Protein AF-A0A7Y3BYV9-F1 (afdb_monomer)

Sequence (325 aa):
MTQVELAAALRSIPGVEDAEVGNEGAEHEGVRVRLTSDADPNAVAEAVRAMLADRGLRSRMAPPRVRVEPTSAPPPPFPRDRHAEDAPSSVSDLFGDSLSEDSLAEDSLAEEKDERGSEIGDVVRAGDSRVSDATGLHEDAPIGPDIAGPGSIGRADVDMPEPLEAPADPNQRFSPDRPEPIQRSREPEPASDLATSLAADRGSDTVDVQTAQTMGGIASLRLEEDRHGVTITAVAKDGTTAVRKARPHEDAIRNGVIATVSALFDPRAPAPFVVAIRESVIEGGEIVTIVLDDHTGERLVGAAVVGAEPAFAIARATFAAMSDR

Foldseek 3Di:
DDQVVLQVVLCVQPQFPGKHQDDDPPPAHGIDTDGDPPDDPVSSVVVNCVVCVVVVRNDPDDPDPDPPDPPDDDPPDDPDPPPDPDDDDDDDDPDDDDDDDDDDDDDDDDDDDDDDDDDDDPDDDDDDDDDDDDDDDDDDDDDDDDPDDPPDDDPDPPPDPDDDDDPPDPPPDDPDDDDDDDPDPDDDDDDDDDDDDDDDDDDDPDPPPDDDDPDKFWPDWDWDQDPVAIWIWTAMPVRQIFIDGFHNDPVRLLQRLQQRLLCSVPVPFGRWAWPDWDWDAHPNWIKIKTWTQGPVRDIFIFMATDDDDPSRRSNGRSRRRNVVD

Secondary structure (DSSP, 8-state):
--HHHHHHHHTTSTTEEEEEE--TTSS--SEEEEEPTT--HHHHHHHHHHHHHHTT----PPP---------PPPPPPP------------------------------------------------------------------------------------PPPPP-TTS--------------PPP----------------------S---S-EEEEEEEEETTEEEEEEEETTS-EEEEEE-SSHHHHHHHHHHHHHTTT-TTSPPPEEEEEEEEEETTEEEEEEEEE-TTSPEEEEEEEESS-HHHHHHHHHHHHHHT-

Radius of gyration: 32.31 Å; Cα contacts (8 Å, |Δi|>4): 312; chains: 1; bounding box: 79×88×84 Å

Structure (mmCIF, N/CA/C/O backbone):
data_AF-A0A7Y3BYV9-F1
#
_entry.id   AF-A0A7Y3BYV9-F1
#
loop_
_atom_site.group_PDB
_atom_site.id
_atom_site.type_symbol
_atom_site.label_atom_id
_atom_site.label_alt_id
_atom_site.label_comp_id
_atom_site.label_asym_id
_atom_site.label_entity_id
_atom_site.label_seq_id
_atom_site.pdbx_PDB_ins_code
_atom_site.Cartn_x
_atom_site.Cartn_y
_atom_site.Cartn_z
_atom_site.occupancy
_atom_site.B_iso_or_equiv
_atom_site.auth_seq_id
_atom_site.auth_comp_id
_atom_site.auth_asym_id
_atom_site.auth_atom_id
_atom_site.pdbx_PDB_model_num
ATOM 1 N N . MET A 1 1 ? -31.093 -6.189 16.950 1.00 76.94 1 MET A N 1
ATOM 2 C CA . MET A 1 1 ? -29.974 -7.144 16.910 1.00 76.94 1 MET A CA 1
ATOM 3 C C . MET A 1 1 ? -28.720 -6.339 17.127 1.00 76.94 1 MET A C 1
ATOM 5 O O . MET A 1 1 ? -28.537 -5.347 16.432 1.00 76.94 1 MET A O 1
ATOM 9 N N . THR A 1 2 ? -27.948 -6.669 18.152 1.00 90.88 2 THR A N 1
ATOM 10 C CA . THR A 1 2 ? -26.709 -5.940 18.442 1.00 90.88 2 THR A CA 1
ATOM 11 C C . THR A 1 2 ? -25.612 -6.376 17.466 1.00 90.88 2 THR A C 1
ATOM 13 O O . THR A 1 2 ? -25.674 -7.470 16.903 1.00 90.88 2 THR A O 1
ATOM 16 N N . GLN A 1 3 ? -24.594 -5.544 17.241 1.00 88.31 3 GLN A N 1
ATOM 17 C CA . GLN A 1 3 ? -23.448 -5.927 16.400 1.00 88.31 3 GLN A CA 1
ATOM 18 C C . GLN A 1 3 ? -22.735 -7.172 16.927 1.00 88.31 3 GLN A C 1
ATOM 20 O O . GLN A 1 3 ? -22.323 -8.024 16.147 1.00 88.31 3 GLN A O 1
ATOM 25 N N . VAL A 1 4 ? -22.659 -7.308 18.253 1.00 93.06 4 VAL A N 1
ATOM 26 C CA . VAL A 1 4 ? -22.083 -8.478 18.924 1.00 93.06 4 VAL A CA 1
ATOM 27 C C . VAL A 1 4 ? -22.858 -9.750 18.563 1.00 93.06 4 VAL A C 1
ATOM 29 O O . VAL A 1 4 ? -22.250 -10.773 18.261 1.00 93.06 4 VAL A O 1
ATOM 32 N N . GLU A 1 5 ? -24.194 -9.686 18.518 1.00 94.56 5 GLU A N 1
ATOM 33 C CA . GLU A 1 5 ? -25.035 -10.807 18.073 1.00 94.56 5 GLU A CA 1
ATOM 34 C C . GLU A 1 5 ? -24.833 -11.137 16.589 1.00 94.56 5 GLU A C 1
ATOM 36 O O . GLU A 1 5 ? -24.890 -12.307 16.213 1.00 94.56 5 GLU A O 1
ATOM 41 N N . LEU A 1 6 ? -24.595 -10.131 15.740 1.00 93.88 6 LEU A N 1
ATOM 42 C CA . LEU A 1 6 ? -24.337 -10.339 14.314 1.00 93.88 6 LEU A CA 1
ATOM 43 C C . LEU A 1 6 ? -22.968 -10.960 14.056 1.00 93.88 6 LEU A C 1
ATOM 45 O O . LEU A 1 6 ? -22.890 -11.939 13.320 1.00 93.88 6 LEU A O 1
ATOM 49 N N . ALA A 1 7 ? -21.918 -10.461 14.704 1.00 94.75 7 ALA A N 1
ATOM 50 C CA . ALA A 1 7 ? -20.586 -11.054 14.642 1.00 94.75 7 ALA A CA 1
ATOM 51 C C . ALA A 1 7 ? -20.602 -12.511 15.135 1.00 94.75 7 ALA A C 1
ATOM 53 O O . ALA A 1 7 ? -20.071 -13.401 14.474 1.00 94.75 7 ALA A O 1
ATOM 54 N N . ALA A 1 8 ? -21.286 -12.782 16.254 1.00 96.62 8 ALA A N 1
ATOM 55 C CA . ALA A 1 8 ? -21.443 -14.139 16.772 1.00 96.62 8 ALA A CA 1
ATOM 56 C C . ALA A 1 8 ? -22.206 -15.055 15.801 1.00 96.62 8 ALA A C 1
ATOM 58 O O . ALA A 1 8 ? -21.823 -16.210 15.624 1.00 96.62 8 ALA A O 1
ATOM 59 N N . ALA A 1 9 ? -23.254 -14.546 15.144 1.00 96.38 9 ALA A N 1
ATOM 60 C CA . ALA A 1 9 ? -23.969 -15.299 14.122 1.00 96.38 9 ALA A CA 1
ATOM 61 C C . ALA A 1 9 ? -23.059 -15.615 12.926 1.00 96.38 9 ALA A C 1
ATOM 63 O O . ALA A 1 9 ? -22.992 -16.767 12.513 1.00 96.38 9 ALA A O 1
ATOM 64 N N . LEU A 1 10 ? -22.304 -14.643 12.412 1.00 96.25 10 LEU A N 1
ATOM 65 C CA . LEU A 1 10 ? -21.411 -14.832 11.264 1.00 96.25 10 LEU A CA 1
ATOM 66 C C . LEU A 1 10 ? -20.303 -15.856 11.532 1.00 96.25 10 LEU A C 1
ATOM 68 O O . LEU A 1 10 ? -20.033 -16.684 10.669 1.00 96.25 10 LEU A O 1
ATOM 72 N N . ARG A 1 11 ? -19.735 -15.877 12.745 1.00 97.56 11 ARG A N 1
ATOM 73 C CA . ARG A 1 11 ? -18.753 -16.898 13.163 1.00 97.56 11 ARG A CA 1
ATOM 74 C C . ARG A 1 11 ? -19.312 -18.322 13.213 1.00 97.56 11 ARG A C 1
ATOM 76 O O . ARG A 1 11 ? -18.545 -19.272 13.286 1.00 97.56 11 ARG A O 1
ATOM 83 N N . SER A 1 12 ? -20.634 -18.496 13.196 1.00 97.56 12 SER A N 1
ATOM 84 C CA . SER A 1 12 ? -21.248 -19.830 13.129 1.00 97.56 12 SER A CA 1
ATOM 85 C C . SER A 1 12 ? -21.316 -20.406 11.708 1.00 97.56 12 SER A C 1
ATOM 87 O O . SER A 1 12 ? -21.678 -21.571 11.545 1.00 97.56 12 SER A O 1
ATOM 89 N N . ILE A 1 13 ? -20.970 -19.619 10.680 1.00 97.31 13 ILE A N 1
ATOM 90 C CA . ILE A 1 13 ? -20.913 -20.086 9.291 1.00 97.31 13 ILE A CA 1
ATOM 91 C C . ILE A 1 13 ? -19.650 -20.945 9.107 1.00 97.31 13 ILE A C 1
ATOM 93 O O . ILE A 1 13 ? -18.553 -20.472 9.406 1.00 97.31 13 ILE A O 1
ATOM 97 N N . PRO A 1 14 ? -19.762 -22.182 8.586 1.00 97.56 14 PRO A N 1
ATOM 98 C CA . PRO A 1 14 ? -18.599 -23.016 8.292 1.00 97.56 14 PRO A CA 1
ATOM 99 C C . PRO A 1 14 ? -17.596 -22.300 7.378 1.00 97.56 14 PRO A C 1
ATOM 101 O O . PRO A 1 14 ? -17.982 -21.763 6.342 1.00 97.56 14 PRO A O 1
ATOM 104 N N . GLY A 1 15 ? -16.318 -22.300 7.763 1.00 96.19 15 GLY A N 1
ATOM 105 C CA . GLY A 1 15 ? -15.241 -21.621 7.033 1.00 96.19 15 GLY A CA 1
ATOM 106 C C . GLY A 1 15 ? -14.995 -20.164 7.444 1.00 96.19 15 GLY A C 1
ATOM 107 O O . GLY A 1 15 ? -14.062 -19.546 6.938 1.00 96.19 15 GLY A O 1
ATOM 108 N N . VAL A 1 16 ? -15.787 -19.608 8.36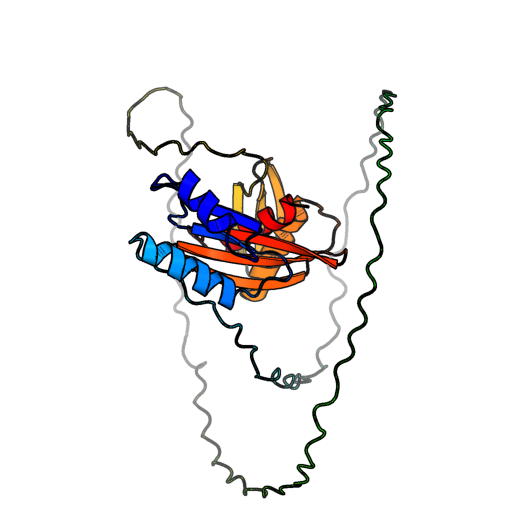8 1.00 97.06 16 VAL A N 1
ATOM 109 C CA . VAL A 1 16 ? -15.528 -18.292 8.971 1.00 97.06 16 VAL A CA 1
ATOM 110 C C . VAL A 1 16 ? -14.702 -18.458 10.240 1.00 97.06 16 VAL A C 1
ATOM 112 O O . VAL A 1 16 ? -15.156 -19.048 11.216 1.00 97.06 16 VAL A O 1
ATOM 115 N N . GLU A 1 17 ? -13.491 -17.912 10.232 1.00 96.12 17 GLU A N 1
ATOM 116 C CA . GLU A 1 17 ? -12.598 -17.898 11.389 1.00 96.12 17 GLU A CA 1
ATOM 117 C C . GLU A 1 17 ? -12.940 -16.746 12.344 1.00 96.12 17 GLU A C 1
ATOM 119 O O . GLU A 1 17 ? -13.017 -16.931 13.558 1.00 96.12 17 GLU A O 1
ATOM 124 N N . ASP A 1 18 ? -13.186 -15.556 11.791 1.00 95.25 18 ASP A N 1
ATOM 125 C CA . ASP A 1 18 ? -13.570 -14.376 12.560 1.00 95.25 18 ASP A CA 1
ATOM 126 C C . ASP A 1 18 ? -14.513 -13.470 11.763 1.00 95.25 18 ASP A C 1
ATOM 128 O O . ASP A 1 18 ? -14.540 -13.492 10.531 1.00 95.25 18 ASP A O 1
ATOM 132 N N . ALA A 1 19 ? -15.303 -12.668 12.471 1.00 94.56 19 ALA A N 1
ATOM 133 C CA . ALA A 1 19 ? -16.213 -11.707 11.876 1.00 94.56 19 ALA A CA 1
ATOM 134 C C . ALA A 1 19 ? -16.262 -10.421 12.703 1.00 94.56 19 ALA A C 1
ATOM 136 O O . ALA A 1 19 ? -16.510 -10.448 13.911 1.00 94.56 19 ALA A O 1
ATOM 137 N N . GLU A 1 20 ? -16.100 -9.295 12.017 1.00 91.12 20 GLU A N 1
ATOM 138 C CA . GLU A 1 20 ? -16.185 -7.953 12.582 1.00 91.12 20 GLU A CA 1
ATOM 139 C C . GLU A 1 20 ? -17.287 -7.169 11.871 1.00 91.12 20 GLU A C 1
ATOM 141 O O . GLU A 1 20 ? -17.410 -7.191 10.644 1.00 91.12 20 GLU A O 1
ATOM 146 N N . VAL A 1 21 ? -18.110 -6.471 12.650 1.00 91.19 21 VAL A N 1
ATOM 147 C CA . VAL A 1 21 ? -19.166 -5.600 12.130 1.00 91.19 21 VAL A CA 1
ATOM 148 C C . VAL A 1 21 ? -18.742 -4.168 12.411 1.00 91.19 21 VAL A C 1
ATOM 150 O O . VAL A 1 21 ? -18.623 -3.781 13.573 1.00 91.19 21 VAL A O 1
ATOM 153 N N . GLY A 1 22 ? -18.486 -3.407 11.349 1.00 83.75 22 GLY A N 1
ATOM 154 C CA . GLY A 1 22 ? -18.116 -2.001 11.432 1.00 83.75 22 GLY A CA 1
ATOM 155 C C . GLY A 1 22 ? -19.209 -1.179 12.111 1.00 83.75 22 GLY A C 1
ATOM 156 O O . GLY A 1 22 ? -20.405 -1.412 11.913 1.00 83.75 22 GLY A O 1
ATOM 157 N N . ASN A 1 23 ? -18.786 -0.222 12.936 1.00 77.12 23 ASN A N 1
ATOM 158 C CA . ASN A 1 23 ? -19.684 0.773 13.502 1.00 77.12 23 ASN A CA 1
ATOM 159 C C . ASN A 1 23 ? -20.034 1.833 12.461 1.00 77.12 23 ASN A C 1
ATOM 161 O O . ASN A 1 23 ? -19.188 2.240 11.667 1.00 77.12 23 ASN A O 1
ATOM 165 N N . GLU A 1 24 ? -21.277 2.302 12.515 1.00 53.22 24 GLU A N 1
ATOM 166 C CA . GLU A 1 24 ? -21.734 3.466 11.761 1.00 53.22 24 GLU A CA 1
ATOM 167 C C . GLU A 1 24 ? -20.839 4.663 12.147 1.00 53.22 24 GLU A C 1
ATOM 169 O O . GLU A 1 24 ? -20.775 5.041 13.319 1.00 53.22 24 GLU A O 1
ATOM 174 N N . GLY A 1 25 ? -20.066 5.186 11.188 1.00 52.31 25 GLY A N 1
ATOM 175 C CA . GLY A 1 25 ? -19.077 6.253 11.407 1.00 52.31 25 GLY A CA 1
ATOM 176 C C . GLY A 1 25 ? -17.603 5.819 11.471 1.00 52.31 25 GLY A C 1
ATOM 177 O O . GLY A 1 25 ? -16.735 6.685 11.552 1.00 52.31 25 GLY A O 1
ATOM 178 N N . ALA A 1 26 ? -17.289 4.521 11.404 1.00 57.47 26 ALA A N 1
ATOM 179 C CA . ALA A 1 26 ? -15.932 4.063 11.086 1.00 57.47 26 ALA A CA 1
ATOM 180 C C . ALA A 1 26 ? -15.665 4.201 9.571 1.00 57.47 26 ALA A C 1
ATOM 182 O O . ALA A 1 26 ? -16.607 4.156 8.786 1.00 57.47 26 ALA A O 1
ATOM 183 N N . GLU A 1 27 ? -14.396 4.296 9.141 1.00 49.25 27 GLU A N 1
ATOM 184 C CA . GLU A 1 27 ? -14.000 4.366 7.709 1.00 49.25 27 GLU A CA 1
ATOM 185 C C . GLU A 1 27 ? -14.482 3.170 6.857 1.00 49.25 27 GLU A C 1
ATOM 187 O O . GLU A 1 27 ? -14.300 3.162 5.640 1.00 49.25 27 GLU A O 1
ATOM 192 N N . HIS A 1 28 ? -15.065 2.148 7.490 1.00 49.50 28 HIS A N 1
ATOM 193 C CA . HIS A 1 28 ? -15.557 0.937 6.854 1.00 49.50 28 HIS A CA 1
ATOM 194 C C . HIS A 1 28 ? -16.921 0.538 7.433 1.00 49.50 28 HIS A C 1
ATOM 196 O O . HIS A 1 28 ? -17.010 -0.200 8.421 1.00 49.50 28 HIS A O 1
ATOM 202 N N . GLU A 1 29 ? -17.986 1.041 6.821 1.00 71.31 29 GLU A N 1
ATOM 203 C CA . GLU A 1 29 ? -19.370 0.664 7.082 1.00 71.31 29 GLU A CA 1
ATOM 204 C C . GLU A 1 29 ? -19.674 -0.692 6.419 1.00 71.31 29 GLU A C 1
ATOM 206 O O . GLU A 1 29 ? -20.144 -0.790 5.285 1.00 71.31 29 GLU A O 1
ATOM 211 N N . GLY A 1 30 ? -19.430 -1.788 7.141 1.00 83.75 30 GLY A N 1
ATOM 212 C CA . GLY A 1 30 ? -19.698 -3.112 6.591 1.00 83.75 30 GLY A CA 1
ATOM 213 C C . GLY A 1 30 ? -19.396 -4.281 7.515 1.00 83.75 30 GLY A C 1
ATOM 214 O O . GLY A 1 30 ? -19.005 -4.129 8.670 1.00 83.75 30 GLY A O 1
ATOM 215 N N . VAL A 1 31 ? -19.595 -5.485 6.982 1.00 86.56 31 VAL A N 1
ATOM 216 C CA . VAL A 1 31 ? -19.257 -6.749 7.644 1.00 86.56 31 VAL A CA 1
ATOM 217 C C . VAL A 1 31 ? -17.962 -7.279 7.038 1.00 86.56 31 VAL A C 1
ATOM 219 O O . VAL A 1 31 ? -17.903 -7.528 5.833 1.00 86.56 31 VAL A O 1
ATOM 222 N N . ARG A 1 32 ? -16.937 -7.482 7.868 1.00 88.94 32 ARG A N 1
ATOM 223 C CA . ARG A 1 32 ? -15.677 -8.135 7.494 1.00 88.94 32 ARG A CA 1
ATOM 224 C C . ARG A 1 32 ? -15.669 -9.553 8.027 1.00 88.94 32 ARG A C 1
ATOM 226 O O . ARG A 1 32 ? -16.055 -9.793 9.166 1.00 88.94 32 ARG A O 1
ATOM 233 N N . VAL A 1 33 ? -15.233 -10.485 7.192 1.00 92.69 33 VAL A N 1
ATOM 234 C CA . VAL A 1 33 ? -15.213 -11.910 7.513 1.00 92.69 33 VAL A CA 1
ATOM 235 C C . VAL A 1 33 ? -13.828 -12.442 7.168 1.00 92.69 33 VAL A C 1
ATOM 237 O O . VAL A 1 33 ? -13.402 -12.325 6.018 1.00 92.69 33 VAL A O 1
ATOM 240 N N . ARG A 1 34 ? -13.119 -12.997 8.153 1.00 92.38 34 ARG A N 1
ATOM 241 C CA . ARG A 1 34 ? -11.865 -13.725 7.941 1.00 92.38 34 ARG A CA 1
ATOM 242 C C . ARG A 1 34 ? -12.199 -15.190 7.702 1.00 92.38 34 ARG A C 1
ATOM 244 O O . ARG A 1 34 ? -12.956 -15.785 8.467 1.00 92.38 34 ARG A O 1
ATOM 251 N N . LEU A 1 35 ? -11.672 -15.744 6.616 1.00 93.25 35 LEU A N 1
ATOM 252 C CA . LEU A 1 35 ? -11.930 -17.120 6.202 1.00 93.25 35 LEU A CA 1
ATOM 253 C C . LEU A 1 35 ? -10.802 -18.036 6.670 1.00 93.25 35 LEU A C 1
ATOM 255 O O . LEU A 1 35 ? -9.645 -17.616 6.689 1.00 93.25 35 LEU A O 1
ATOM 259 N N . THR A 1 36 ? -11.127 -19.288 6.987 1.00 94.25 36 THR A N 1
ATOM 260 C CA . THR A 1 36 ? -10.105 -20.328 7.157 1.00 94.25 36 THR A CA 1
ATOM 261 C C . THR A 1 36 ? -9.434 -20.629 5.811 1.00 94.25 36 THR A C 1
ATOM 263 O O . THR A 1 36 ? -9.999 -20.380 4.745 1.00 94.25 36 THR A O 1
ATOM 266 N N . SER A 1 37 ? -8.202 -21.145 5.834 1.00 89.00 37 SER A N 1
ATOM 267 C CA . SER A 1 37 ? -7.393 -21.369 4.623 1.00 89.00 37 SER A CA 1
ATOM 268 C C . SER A 1 37 ? -7.975 -22.406 3.653 1.00 89.00 37 SER A C 1
ATOM 270 O O . SER A 1 37 ? -7.615 -22.413 2.477 1.00 89.00 37 SER A O 1
ATOM 272 N N . ASP A 1 38 ? -8.867 -23.267 4.137 1.00 92.75 38 ASP A N 1
ATOM 273 C CA . ASP A 1 38 ? -9.568 -24.325 3.409 1.00 92.75 38 ASP A CA 1
ATOM 274 C C . ASP A 1 38 ? -11.004 -23.949 2.997 1.00 92.75 38 ASP A C 1
ATOM 276 O O . ASP A 1 38 ? -11.668 -24.722 2.305 1.00 92.75 38 ASP A O 1
ATOM 280 N N . ALA A 1 39 ? -11.500 -22.776 3.402 1.00 93.00 39 ALA A N 1
ATOM 281 C CA . ALA A 1 39 ? -12.867 -22.361 3.116 1.00 93.00 39 ALA A CA 1
ATOM 282 C C . ALA A 1 39 ? -13.071 -22.002 1.635 1.00 93.00 39 ALA A C 1
ATOM 284 O O . ALA A 1 39 ? -12.282 -21.261 1.045 1.00 93.00 39 ALA A O 1
ATOM 285 N N . ASP A 1 40 ? -14.190 -22.446 1.047 1.00 92.44 40 ASP A N 1
ATOM 286 C CA . ASP A 1 40 ? -14.635 -21.950 -0.260 1.00 92.44 40 ASP A CA 1
ATOM 287 C C . ASP A 1 40 ? -15.238 -20.540 -0.104 1.00 92.44 40 ASP A C 1
ATOM 289 O O . ASP A 1 40 ? -16.318 -20.389 0.484 1.00 92.44 40 ASP A O 1
ATOM 293 N N . PRO A 1 41 ? -14.595 -19.493 -0.654 1.00 87.12 41 PRO A N 1
ATOM 294 C CA . PRO A 1 41 ? -15.073 -18.124 -0.512 1.00 87.12 41 PRO A CA 1
ATOM 295 C C . PRO A 1 41 ? -16.464 -17.908 -1.120 1.00 87.12 41 PRO A C 1
ATOM 297 O O . PRO A 1 41 ? -17.199 -17.039 -0.649 1.00 87.12 41 PRO A O 1
ATOM 300 N N . ASN A 1 42 ? -16.855 -18.680 -2.142 1.00 85.19 42 ASN A N 1
ATOM 301 C CA . ASN A 1 42 ? -18.163 -18.523 -2.779 1.00 85.19 42 ASN A CA 1
ATOM 302 C C . ASN A 1 42 ? -19.283 -19.070 -1.892 1.00 85.19 42 ASN A C 1
ATOM 304 O O . ASN A 1 42 ? -20.277 -18.376 -1.669 1.00 85.19 42 ASN A O 1
ATOM 308 N N . ALA A 1 43 ? -19.095 -20.271 -1.340 1.00 90.69 43 ALA A N 1
ATOM 309 C CA . ALA A 1 43 ? -20.040 -20.880 -0.410 1.00 90.69 43 ALA A CA 1
ATOM 310 C C . ALA A 1 43 ? -20.223 -20.025 0.855 1.00 90.69 43 ALA A C 1
ATOM 312 O O . ALA A 1 43 ? -21.354 -19.778 1.282 1.00 90.69 43 ALA A O 1
ATOM 313 N N . VAL A 1 44 ? -19.126 -19.500 1.421 1.00 93.94 44 VAL A N 1
ATOM 314 C CA . VAL A 1 44 ? -19.204 -18.606 2.587 1.00 93.94 44 VAL A CA 1
ATOM 315 C C . VAL A 1 44 ? -19.943 -17.314 2.240 1.00 93.94 44 VAL A C 1
ATOM 317 O O . VAL A 1 44 ? -20.809 -16.878 2.999 1.00 93.94 44 VAL A O 1
ATOM 320 N N . ALA A 1 45 ? -19.668 -16.712 1.079 1.00 88.75 45 ALA A N 1
ATOM 321 C CA . ALA A 1 45 ? -20.356 -15.497 0.652 1.00 88.75 45 ALA A CA 1
ATOM 322 C C . ALA A 1 45 ? -21.872 -15.698 0.483 1.00 88.75 45 ALA A C 1
ATOM 324 O O . ALA A 1 45 ? -22.659 -14.820 0.848 1.00 88.75 45 ALA A O 1
ATOM 325 N N . GLU A 1 46 ? -22.295 -16.847 -0.044 1.00 89.62 46 GLU A N 1
ATOM 326 C CA . GLU A 1 46 ? -23.711 -17.193 -0.174 1.00 89.62 46 GLU A CA 1
ATOM 327 C C . GLU A 1 46 ? -24.379 -17.376 1.196 1.00 89.62 46 GLU A C 1
ATOM 329 O O . GLU A 1 46 ? -25.440 -16.797 1.443 1.00 89.62 46 GLU A O 1
ATOM 334 N N . ALA A 1 47 ? -23.723 -18.083 2.122 1.00 94.69 47 ALA A N 1
ATOM 335 C CA . ALA A 1 47 ? -24.215 -18.282 3.484 1.00 94.69 47 ALA A CA 1
ATOM 336 C C . ALA A 1 47 ? -24.336 -16.962 4.266 1.00 94.69 47 ALA A C 1
ATOM 338 O O . ALA A 1 47 ? -25.360 -16.706 4.905 1.00 94.69 47 ALA A O 1
ATOM 339 N N . VAL A 1 48 ? -23.332 -16.082 4.166 1.00 94.25 48 VAL A N 1
ATOM 340 C CA . VAL A 1 48 ? -23.364 -14.738 4.767 1.00 94.25 48 VAL A CA 1
ATOM 341 C C . VAL A 1 48 ? -24.527 -13.929 4.193 1.00 94.25 48 VAL A C 1
ATOM 343 O O . VAL A 1 48 ? -25.268 -13.283 4.937 1.00 94.25 48 VAL A O 1
ATOM 346 N N . ARG A 1 49 ? -24.739 -13.980 2.873 1.00 88.81 49 ARG A N 1
ATOM 347 C CA . ARG A 1 49 ? -25.841 -13.267 2.216 1.00 88.81 49 ARG A CA 1
ATOM 348 C C . ARG A 1 49 ? -27.206 -13.780 2.669 1.00 88.81 49 ARG A C 1
ATOM 350 O O . ARG A 1 49 ? -28.073 -12.957 2.960 1.00 88.81 49 ARG A O 1
ATOM 357 N N . ALA A 1 50 ? -27.389 -15.097 2.744 1.00 92.19 50 ALA A N 1
ATOM 358 C CA . ALA A 1 50 ? -28.621 -15.711 3.230 1.00 92.19 50 ALA A CA 1
ATOM 359 C C . ALA A 1 50 ? -28.909 -15.300 4.683 1.00 92.19 50 ALA A C 1
ATOM 361 O O . ALA A 1 50 ? -30.009 -14.842 4.985 1.00 92.19 50 ALA A O 1
ATOM 362 N N . MET A 1 51 ? -27.897 -15.344 5.556 1.00 94.88 51 MET A N 1
ATOM 363 C CA . MET A 1 51 ? -28.026 -14.919 6.951 1.00 94.88 51 MET A CA 1
ATOM 364 C C . MET A 1 51 ? -28.423 -13.443 7.082 1.00 94.88 51 MET A C 1
ATOM 366 O O . MET A 1 51 ? -29.306 -13.107 7.872 1.00 94.88 51 MET A O 1
ATOM 370 N N . LEU A 1 52 ? -27.779 -12.548 6.329 1.00 91.06 52 LEU A N 1
ATOM 371 C CA . LEU A 1 52 ? -28.101 -11.120 6.368 1.00 91.06 52 LEU A CA 1
ATOM 372 C C . LEU A 1 52 ? -29.518 -10.856 5.834 1.00 91.06 52 LEU A C 1
ATOM 374 O O . LEU A 1 52 ? -30.261 -10.075 6.434 1.00 91.06 52 LEU A O 1
ATOM 378 N N . ALA A 1 53 ? -29.922 -11.556 4.769 1.00 87.88 53 ALA A N 1
ATOM 379 C CA . ALA A 1 53 ? -31.264 -11.464 4.200 1.00 87.88 53 ALA A CA 1
ATOM 380 C C . ALA A 1 53 ? -32.353 -11.912 5.190 1.00 87.88 53 ALA A C 1
ATOM 382 O O . ALA A 1 53 ? -33.336 -11.190 5.365 1.00 87.88 53 ALA A O 1
ATOM 383 N N . ASP A 1 54 ? -32.144 -13.025 5.902 1.00 93.19 54 ASP A N 1
ATOM 384 C CA . ASP A 1 54 ? -33.047 -13.523 6.954 1.00 93.19 54 ASP A CA 1
ATOM 385 C C . ASP A 1 54 ? -33.239 -12.517 8.099 1.00 93.19 54 ASP A C 1
ATOM 387 O O . ASP A 1 54 ? -34.273 -12.497 8.769 1.00 93.19 54 ASP A O 1
ATOM 391 N N . ARG A 1 55 ? -32.254 -11.641 8.318 1.00 90.38 55 ARG A N 1
ATOM 392 C CA . ARG A 1 55 ? -32.298 -10.577 9.332 1.00 90.38 55 ARG A CA 1
ATOM 393 C C . ARG A 1 55 ? -32.812 -9.241 8.790 1.00 90.38 55 ARG A C 1
ATOM 395 O O . ARG A 1 55 ? -32.782 -8.247 9.512 1.00 90.38 55 ARG A O 1
ATOM 402 N N . GLY A 1 56 ? -33.284 -9.197 7.541 1.00 90.38 56 GLY A N 1
ATOM 403 C CA . GLY A 1 56 ? -33.766 -7.977 6.887 1.00 90.38 56 GLY A CA 1
ATOM 404 C C . GLY A 1 56 ? -32.658 -6.978 6.535 1.00 90.38 56 GLY A C 1
ATOM 405 O O . GLY A 1 56 ? -32.955 -5.855 6.125 1.00 90.38 56 GLY A O 1
ATOM 406 N N . LEU A 1 57 ? -31.388 -7.372 6.666 1.00 84.19 57 LEU A N 1
ATOM 407 C CA . LEU A 1 57 ? -30.234 -6.559 6.307 1.00 84.19 57 LEU A CA 1
ATOM 408 C C . LEU A 1 57 ? -29.950 -6.769 4.819 1.00 84.19 57 LEU A C 1
ATOM 410 O O . LEU A 1 57 ? -29.523 -7.838 4.379 1.00 84.19 57 LEU A O 1
ATOM 414 N N . ARG A 1 58 ? -30.207 -5.739 4.007 1.00 72.44 58 ARG A N 1
ATOM 415 C CA . ARG A 1 58 ? -29.894 -5.780 2.574 1.00 72.44 58 ARG A CA 1
ATOM 416 C C . ARG A 1 58 ? -28.385 -5.648 2.380 1.00 72.44 58 ARG A C 1
ATOM 418 O O . ARG A 1 58 ? -27.869 -4.546 2.233 1.00 72.44 58 ARG A O 1
ATOM 425 N N . SER A 1 59 ? -27.695 -6.784 2.374 1.00 56.69 59 SER A N 1
ATOM 426 C CA . SER A 1 59 ? -26.263 -6.857 2.088 1.00 56.69 59 SER A CA 1
ATOM 427 C C . SER A 1 59 ? -25.974 -6.379 0.662 1.00 56.69 59 SER A C 1
ATOM 429 O O . SER A 1 59 ? -26.334 -7.042 -0.313 1.00 56.69 59 SER A O 1
ATOM 431 N N . ARG A 1 60 ? -25.310 -5.225 0.526 1.00 55.72 60 ARG A N 1
ATOM 432 C CA . ARG A 1 60 ? -24.643 -4.821 -0.720 1.00 55.72 60 ARG A CA 1
ATOM 433 C C . ARG A 1 60 ? -23.265 -5.472 -0.761 1.00 55.72 60 ARG A C 1
ATOM 435 O O . ARG A 1 60 ? -22.242 -4.809 -0.655 1.00 55.72 60 ARG A O 1
ATOM 442 N N . MET A 1 61 ? -23.244 -6.795 -0.861 1.00 52.22 61 MET A N 1
ATOM 443 C CA . MET A 1 61 ? -21.990 -7.530 -0.953 1.00 52.22 61 MET A CA 1
ATOM 444 C C . MET A 1 61 ? -21.382 -7.286 -2.337 1.00 52.22 61 MET A C 1
ATOM 446 O O . MET A 1 61 ? -22.012 -7.607 -3.349 1.00 52.22 61 MET A O 1
ATOM 450 N N . ALA A 1 62 ? -20.183 -6.702 -2.394 1.00 45.75 62 ALA A N 1
ATOM 451 C CA . ALA A 1 62 ? -19.436 -6.617 -3.643 1.00 45.75 62 ALA A CA 1
ATOM 452 C C . ALA A 1 62 ? -19.251 -8.049 -4.188 1.00 45.75 62 ALA A C 1
ATOM 454 O O . ALA A 1 62 ? -18.839 -8.929 -3.426 1.00 45.75 62 ALA A O 1
ATOM 455 N N . PRO A 1 63 ? -19.610 -8.332 -5.455 1.00 42.88 63 PRO A N 1
ATOM 456 C CA . PRO A 1 63 ? -19.506 -9.680 -5.997 1.00 42.88 63 PRO A CA 1
ATOM 457 C C . PRO A 1 63 ? -18.057 -10.184 -5.888 1.00 42.88 63 PRO A C 1
ATOM 459 O O . PRO A 1 63 ? -17.135 -9.385 -6.099 1.00 42.88 63 PRO A O 1
ATOM 462 N N . PRO A 1 64 ? -17.839 -11.478 -5.567 1.00 43.19 64 PRO A N 1
ATOM 463 C CA . PRO A 1 64 ? -16.503 -12.058 -5.523 1.00 43.19 64 PRO A CA 1
ATOM 464 C C . PRO A 1 64 ? -15.851 -11.819 -6.882 1.00 43.19 64 PRO A C 1
ATOM 466 O O . PRO A 1 64 ? -16.331 -12.296 -7.913 1.00 43.19 64 PRO A O 1
ATOM 469 N N . ARG A 1 65 ? -14.800 -10.993 -6.909 1.00 48.06 65 ARG A N 1
ATOM 470 C CA . ARG A 1 65 ? -14.081 -10.700 -8.148 1.00 48.06 65 ARG A CA 1
ATOM 471 C C . ARG A 1 65 ? -13.322 -11.963 -8.529 1.00 48.06 65 ARG A C 1
ATOM 473 O O . ARG A 1 65 ? -12.216 -12.194 -8.042 1.00 48.06 65 ARG A O 1
ATOM 480 N N . VAL A 1 66 ? -13.948 -12.782 -9.376 1.00 36.34 66 VAL A N 1
ATOM 481 C CA . VAL A 1 66 ? -13.309 -13.911 -10.051 1.00 36.34 66 VAL A CA 1
ATOM 482 C C . VAL A 1 66 ? -12.043 -13.362 -10.692 1.00 36.34 66 VAL A C 1
ATOM 484 O O . VAL A 1 66 ? -12.094 -12.447 -11.515 1.00 36.34 66 VAL A O 1
ATOM 487 N N . ARG A 1 67 ? -10.895 -13.860 -10.234 1.00 42.81 67 ARG A N 1
ATOM 488 C CA . ARG A 1 67 ? -9.586 -13.555 -10.800 1.00 42.81 67 ARG A CA 1
ATOM 489 C C . ARG A 1 67 ? -9.617 -14.046 -12.245 1.00 42.81 67 ARG A C 1
ATOM 491 O O . ARG A 1 67 ? -9.433 -15.229 -12.490 1.00 42.81 67 ARG A O 1
ATOM 498 N N . VAL A 1 68 ? -9.910 -13.153 -13.185 1.00 36.81 68 VAL A N 1
ATOM 499 C CA . VAL A 1 68 ? -9.688 -13.421 -14.604 1.00 36.81 68 VAL A CA 1
ATOM 500 C C . VAL A 1 68 ? -8.174 -13.492 -14.750 1.00 36.81 68 VAL A C 1
ATOM 502 O O . VAL A 1 68 ? -7.497 -12.467 -14.672 1.00 36.81 68 VAL A O 1
ATOM 505 N N . GLU A 1 69 ? -7.621 -14.702 -14.829 1.00 38.53 69 GLU A N 1
ATOM 506 C CA . GLU A 1 69 ? -6.237 -14.864 -15.258 1.00 38.53 69 GLU A CA 1
ATOM 507 C C . GLU A 1 69 ? -6.118 -14.228 -16.647 1.00 38.53 69 GLU A C 1
ATOM 509 O O . GLU A 1 69 ? -6.900 -14.569 -17.539 1.00 38.53 69 GLU A O 1
ATOM 514 N N . PRO A 1 70 ? -5.204 -13.268 -16.853 1.00 44.50 70 PRO A N 1
ATOM 515 C CA . PRO A 1 70 ? -4.960 -12.749 -18.184 1.00 44.50 70 PRO A CA 1
ATOM 516 C C . PRO A 1 70 ? -4.391 -13.890 -19.042 1.00 44.50 70 PRO A C 1
ATOM 518 O O . PRO A 1 70 ? -3.207 -14.194 -18.988 1.00 44.50 70 PRO A O 1
ATOM 521 N N . THR A 1 71 ? -5.245 -14.522 -19.852 1.00 42.84 71 THR A N 1
ATOM 522 C CA . THR A 1 71 ? -4.890 -15.540 -20.864 1.00 42.84 71 THR A CA 1
ATOM 523 C C . THR A 1 71 ? -4.049 -14.973 -22.019 1.00 42.84 71 THR A C 1
ATOM 525 O O . THR A 1 71 ? -3.688 -15.685 -22.953 1.00 42.84 71 THR A O 1
ATOM 528 N N . SER A 1 72 ? -3.679 -13.697 -21.979 1.00 52.03 72 SER A N 1
ATOM 529 C CA . SER A 1 72 ? -2.794 -13.128 -22.986 1.00 52.03 72 SER A CA 1
ATOM 530 C C . SER A 1 72 ? -1.349 -13.477 -22.650 1.00 52.03 72 SER A C 1
ATOM 532 O O . SER A 1 72 ? -0.755 -12.905 -21.737 1.00 52.03 72 SER A O 1
ATOM 534 N N . ALA A 1 73 ? -0.791 -14.424 -23.408 1.00 66.19 73 ALA A N 1
ATOM 535 C CA . ALA A 1 73 ? 0.641 -14.686 -23.438 1.00 66.19 73 ALA A CA 1
ATOM 536 C C . ALA A 1 73 ? 1.414 -13.357 -23.576 1.00 66.19 73 ALA A C 1
ATOM 538 O O . ALA A 1 73 ? 0.976 -12.481 -24.333 1.00 66.19 73 ALA A O 1
ATOM 539 N N . PRO A 1 74 ? 2.538 -13.182 -22.856 1.00 71.50 74 PRO A N 1
ATOM 540 C CA . PRO A 1 74 ? 3.333 -11.967 -22.951 1.00 71.50 74 PRO A CA 1
ATOM 541 C C . PRO A 1 74 ? 3.716 -11.729 -24.420 1.00 71.50 74 PRO A C 1
ATOM 543 O O . PRO A 1 74 ? 4.118 -12.681 -25.100 1.00 71.50 74 PRO A O 1
ATOM 546 N N . PRO A 1 75 ? 3.573 -10.495 -24.939 1.00 77.06 75 PRO A N 1
ATOM 547 C CA . PRO A 1 75 ? 3.969 -10.195 -26.304 1.00 77.06 75 PRO A CA 1
ATOM 548 C C . PRO A 1 75 ? 5.451 -10.552 -26.498 1.00 77.06 75 PRO A C 1
ATOM 550 O O . PRO A 1 75 ? 6.251 -10.380 -25.570 1.00 77.06 75 PRO A O 1
ATOM 553 N N . PRO A 1 76 ? 5.833 -11.075 -27.677 1.00 80.75 76 PRO A N 1
ATOM 554 C CA . PRO A 1 76 ? 7.219 -11.417 -27.952 1.00 80.75 76 PRO A CA 1
ATOM 555 C C . PRO A 1 76 ? 8.114 -10.183 -27.751 1.00 80.75 76 PRO A C 1
ATOM 557 O O . PRO A 1 76 ? 7.691 -9.063 -28.052 1.00 80.75 76 PRO A O 1
ATOM 560 N N . PRO A 1 77 ? 9.347 -10.360 -27.242 1.00 77.31 77 PRO A N 1
ATOM 561 C CA . PRO A 1 77 ? 10.264 -9.252 -27.027 1.00 77.31 77 PRO A CA 1
ATOM 562 C C . PRO A 1 77 ? 10.507 -8.525 -28.350 1.00 77.31 77 PRO A C 1
ATOM 564 O O . PRO A 1 77 ? 10.873 -9.149 -29.348 1.00 77.31 77 PRO A O 1
ATOM 567 N N . PHE A 1 78 ? 10.308 -7.206 -28.352 1.00 66.62 78 PHE A N 1
ATOM 568 C CA . PHE A 1 78 ? 10.621 -6.377 -29.510 1.00 66.62 78 PHE A CA 1
ATOM 569 C C . PHE A 1 78 ? 12.091 -6.585 -29.914 1.00 66.62 78 PHE A C 1
ATOM 571 O O . PHE A 1 78 ? 12.968 -6.594 -29.037 1.00 66.62 78 PHE A O 1
ATOM 578 N N . PRO A 1 79 ? 12.386 -6.771 -31.215 1.00 67.31 79 PRO A N 1
ATOM 579 C CA . PRO A 1 79 ? 13.755 -6.842 -31.694 1.00 67.31 79 PRO A CA 1
ATOM 580 C C . PRO A 1 79 ? 14.460 -5.537 -31.321 1.00 6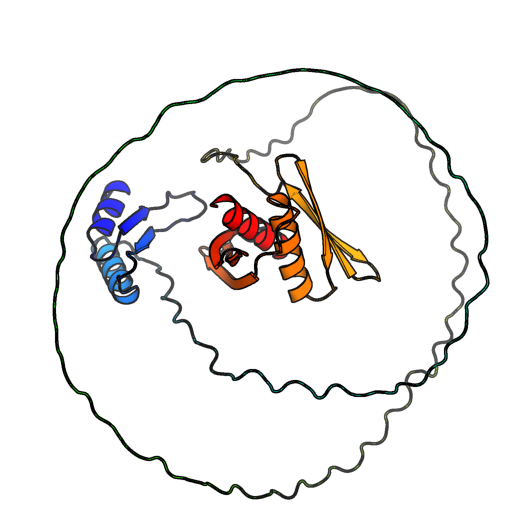7.31 79 PRO A C 1
ATOM 582 O O . PRO A 1 79 ? 14.052 -4.455 -31.729 1.00 67.31 79 PRO A O 1
ATOM 585 N N . ARG A 1 80 ? 15.498 -5.638 -30.486 1.00 59.69 80 ARG A N 1
ATOM 586 C CA . ARG A 1 80 ? 16.372 -4.506 -30.183 1.00 59.69 80 ARG A CA 1
ATOM 587 C C . ARG A 1 80 ? 17.076 -4.124 -31.476 1.00 59.69 80 ARG A C 1
ATOM 589 O O . ARG A 1 80 ? 17.921 -4.889 -31.945 1.00 59.69 80 ARG A O 1
ATOM 596 N N . ASP A 1 81 ? 16.730 -2.967 -32.024 1.00 51.34 81 ASP A N 1
ATOM 597 C CA . ASP A 1 81 ? 17.477 -2.361 -33.114 1.00 51.34 81 ASP A CA 1
ATOM 598 C C . ASP A 1 81 ? 18.943 -2.234 -32.693 1.00 51.34 81 ASP A C 1
ATOM 600 O O . ASP A 1 81 ? 19.312 -1.457 -31.810 1.00 51.34 81 ASP A O 1
ATOM 604 N N . ARG A 1 82 ? 19.792 -3.059 -33.311 1.00 50.53 82 ARG A N 1
ATOM 605 C CA . ARG A 1 82 ? 21.247 -2.930 -33.255 1.00 50.53 82 ARG A CA 1
ATOM 606 C C . ARG A 1 82 ? 21.638 -1.744 -34.130 1.00 50.53 82 ARG A C 1
ATOM 608 O O . ARG A 1 82 ? 22.157 -1.924 -35.228 1.00 50.53 82 ARG A O 1
ATOM 615 N N . HIS A 1 83 ? 21.364 -0.531 -33.668 1.00 51.16 83 HIS A N 1
ATOM 616 C CA . HIS A 1 83 ? 21.943 0.653 -34.280 1.00 51.16 83 HIS A CA 1
ATOM 617 C C . HIS A 1 83 ? 23.344 0.893 -33.713 1.00 51.16 83 HIS A C 1
ATOM 619 O O . HIS A 1 83 ? 23.511 1.365 -32.595 1.00 51.16 83 HIS A O 1
ATOM 625 N N . ALA A 1 84 ? 24.312 0.516 -34.550 1.00 49.88 84 ALA A N 1
ATOM 626 C CA . ALA A 1 84 ? 25.578 1.198 -34.794 1.00 49.88 84 ALA A CA 1
ATOM 627 C C . ALA A 1 84 ? 26.463 1.498 -33.572 1.00 49.88 84 ALA A C 1
ATOM 629 O O . ALA A 1 84 ? 26.462 2.588 -33.004 1.00 49.88 84 ALA A O 1
ATOM 630 N N . GLU A 1 85 ? 27.327 0.526 -33.280 1.00 51.00 85 GLU A N 1
ATOM 631 C CA . GLU A 1 85 ? 28.704 0.792 -32.872 1.00 51.00 85 GLU A CA 1
ATOM 632 C C . GLU A 1 85 ? 29.400 1.612 -33.974 1.00 51.00 85 GLU A C 1
ATOM 634 O O . GLU A 1 85 ? 29.880 1.040 -34.944 1.00 51.00 85 GLU A O 1
ATOM 639 N N . ASP A 1 86 ? 29.397 2.941 -33.874 1.00 58.84 86 ASP A N 1
ATOM 640 C CA . ASP A 1 86 ? 30.432 3.788 -34.485 1.00 58.84 86 ASP A CA 1
ATOM 641 C C . ASP A 1 86 ? 30.288 5.239 -34.002 1.00 58.84 86 ASP A C 1
ATOM 643 O O . ASP A 1 86 ? 29.523 6.025 -34.558 1.00 58.84 86 ASP A O 1
ATOM 647 N N . ALA A 1 87 ? 31.023 5.607 -32.947 1.00 48.91 87 ALA A N 1
ATOM 648 C CA . ALA A 1 87 ? 31.458 6.987 -32.722 1.00 48.91 87 ALA A CA 1
ATOM 649 C C . ALA A 1 87 ? 32.587 7.058 -31.672 1.00 48.91 87 ALA A C 1
ATOM 651 O O . ALA A 1 87 ? 32.624 6.252 -30.742 1.00 48.91 87 ALA A O 1
ATOM 652 N N . PRO A 1 88 ? 33.528 8.005 -31.832 1.00 51.97 88 PRO A N 1
ATOM 653 C CA . PRO A 1 88 ? 34.934 7.783 -31.529 1.00 51.97 88 PRO A CA 1
ATOM 654 C C . PRO A 1 88 ? 35.349 8.100 -30.091 1.00 51.97 88 PRO A C 1
ATOM 656 O O . PRO A 1 88 ? 34.961 9.092 -29.480 1.00 51.97 88 PRO A O 1
ATOM 659 N N . SER A 1 89 ? 36.283 7.283 -29.622 1.00 52.19 89 SER A N 1
ATOM 660 C CA . SER A 1 89 ? 37.241 7.570 -28.563 1.00 52.19 89 SER A CA 1
ATOM 661 C C . SER A 1 89 ? 38.053 8.835 -28.862 1.00 52.19 89 SER A C 1
ATOM 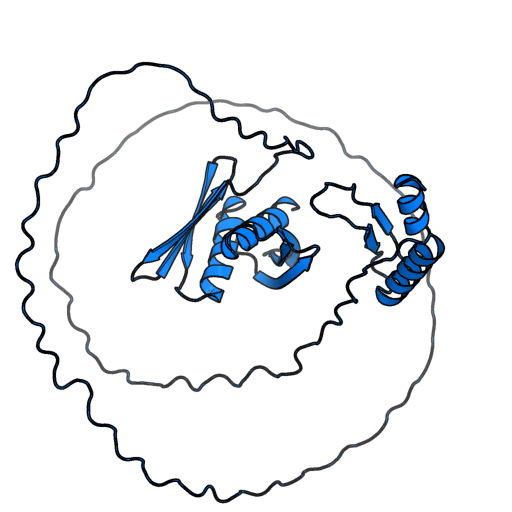663 O O . SER A 1 89 ? 38.898 8.808 -29.755 1.00 52.19 89 SER A O 1
ATOM 665 N N . SER A 1 90 ? 37.824 9.917 -28.112 1.00 53.31 90 SER A N 1
ATOM 666 C CA . SER A 1 90 ? 38.785 10.999 -27.818 1.00 53.31 90 SER A CA 1
ATOM 667 C C . SER A 1 90 ? 38.117 12.033 -26.911 1.00 53.31 90 SER A C 1
ATOM 669 O O . SER A 1 90 ? 37.214 12.701 -27.385 1.00 53.31 90 SER A O 1
ATOM 671 N N . VAL A 1 91 ? 38.524 12.131 -25.639 1.00 49.94 91 VAL A N 1
ATOM 672 C CA . VAL A 1 91 ? 38.996 13.347 -24.927 1.00 49.94 91 VAL A CA 1
ATOM 673 C C . VAL A 1 91 ? 39.428 12.879 -23.527 1.00 49.94 91 VAL A C 1
ATOM 675 O O . VAL A 1 91 ? 38.690 12.979 -22.550 1.00 49.94 91 VAL A O 1
ATOM 678 N N . SER A 1 92 ? 40.629 12.309 -23.453 1.00 46.06 92 SER A N 1
ATOM 679 C CA . SER A 1 92 ? 41.455 12.421 -22.249 1.00 46.06 92 SER A CA 1
ATOM 680 C C . SER A 1 92 ? 42.159 13.783 -22.304 1.00 46.06 92 SER A C 1
ATOM 682 O O . SER A 1 92 ? 42.345 14.323 -23.392 1.00 46.06 92 SER A O 1
ATOM 684 N N . ASP A 1 93 ? 42.574 14.299 -21.151 1.00 52.50 93 ASP A N 1
ATOM 685 C CA . ASP A 1 93 ? 43.524 15.414 -21.000 1.00 52.50 93 ASP A CA 1
ATOM 686 C C . ASP A 1 93 ? 42.970 16.837 -21.101 1.00 52.50 93 ASP A C 1
ATOM 688 O O . ASP A 1 93 ? 43.327 17.597 -21.992 1.00 52.50 93 ASP A O 1
ATOM 692 N N . LEU A 1 94 ? 42.168 17.249 -20.117 1.00 50.47 94 LEU A N 1
ATOM 693 C CA . LEU A 1 94 ? 42.115 18.645 -19.663 1.00 50.47 94 LEU A CA 1
ATOM 694 C C . LEU A 1 94 ? 41.251 18.694 -18.409 1.00 50.47 94 LEU A C 1
ATOM 696 O O . LEU A 1 94 ? 40.055 18.844 -18.536 1.00 50.47 94 LEU A O 1
ATOM 700 N N . PHE A 1 95 ? 41.827 18.454 -17.233 1.00 50.28 95 PHE A N 1
ATOM 701 C CA . PHE A 1 95 ? 41.525 19.116 -15.951 1.00 50.28 95 PHE A CA 1
ATOM 702 C C 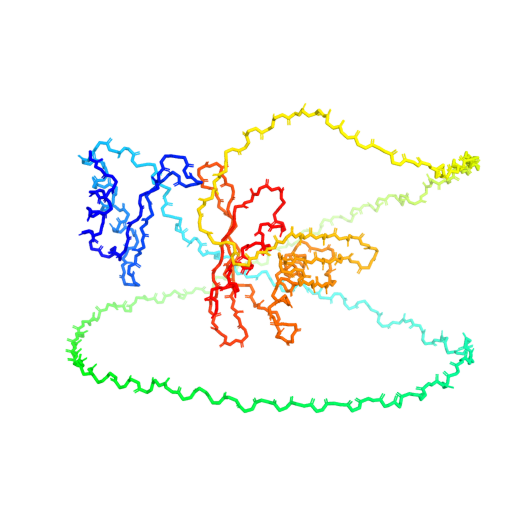. PHE A 1 95 ? 42.390 18.425 -14.906 1.00 50.28 95 PHE A C 1
ATOM 704 O O . PHE A 1 95 ? 41.996 17.473 -14.235 1.00 50.28 95 PHE A O 1
ATOM 711 N N . GLY A 1 96 ? 43.640 18.877 -14.883 1.00 42.12 96 GLY A N 1
ATOM 712 C CA . GLY A 1 96 ? 44.557 18.564 -13.817 1.00 42.12 96 GLY A CA 1
ATOM 713 C C . GLY A 1 96 ? 44.198 19.298 -12.531 1.00 42.12 96 GLY A C 1
ATOM 714 O O . GLY A 1 96 ? 43.585 20.364 -12.540 1.00 42.12 96 GLY A O 1
ATOM 715 N N . ASP A 1 97 ? 44.754 18.704 -11.487 1.00 42.41 97 ASP A N 1
ATOM 716 C CA . ASP A 1 97 ? 45.420 19.354 -10.371 1.00 42.41 97 ASP A CA 1
ATOM 717 C C . ASP A 1 97 ? 44.599 19.774 -9.146 1.00 42.41 97 ASP A C 1
ATOM 719 O O . ASP A 1 97 ? 43.640 20.536 -9.211 1.00 42.41 97 ASP A O 1
ATOM 723 N N . SER A 1 98 ? 45.153 19.317 -8.019 1.00 50.06 98 SER A N 1
ATOM 724 C CA . SER A 1 98 ? 45.140 19.932 -6.698 1.00 50.06 98 SER A CA 1
ATOM 725 C C . SER A 1 98 ? 43.790 20.077 -5.996 1.00 50.06 98 SER A C 1
ATOM 727 O O . SER A 1 98 ? 42.968 20.921 -6.332 1.00 50.06 98 SER A O 1
ATOM 729 N N . LEU A 1 99 ? 43.628 19.356 -4.882 1.00 44.47 99 LEU A N 1
ATOM 730 C CA . LEU A 1 99 ? 43.960 19.914 -3.564 1.00 44.47 99 LEU A CA 1
ATOM 731 C C . LEU A 1 99 ? 43.781 18.861 -2.447 1.00 44.47 99 LEU A C 1
ATOM 733 O O . LEU A 1 99 ? 42.701 18.312 -2.252 1.00 44.47 99 LEU A O 1
ATOM 737 N N . SER A 1 100 ? 44.875 18.677 -1.706 1.00 44.81 100 SER A N 1
ATOM 738 C CA . SER A 1 100 ? 44.942 18.525 -0.245 1.00 44.81 100 SER A CA 1
ATOM 739 C C . SER A 1 100 ? 44.401 17.257 0.422 1.00 44.81 100 SER A C 1
ATOM 741 O O . SER A 1 100 ? 43.250 17.169 0.843 1.00 44.81 100 SER A O 1
ATOM 743 N N . GLU A 1 101 ? 45.342 16.350 0.675 1.00 53.00 101 GLU A N 1
ATOM 744 C CA . GLU A 1 101 ? 45.488 15.675 1.965 1.00 53.00 101 GLU A CA 1
ATOM 745 C C . GLU A 1 101 ? 45.596 16.722 3.089 1.00 53.00 101 GLU A C 1
ATOM 747 O O . GLU A 1 101 ? 46.537 17.508 3.073 1.00 53.00 101 GLU A O 1
ATOM 752 N N . ASP A 1 102 ? 44.654 16.752 4.035 1.00 55.47 102 ASP A N 1
ATOM 753 C CA . ASP A 1 102 ? 44.919 17.014 5.460 1.00 55.47 102 ASP A CA 1
ATOM 754 C C . ASP A 1 102 ? 43.614 16.863 6.256 1.00 55.47 102 ASP A C 1
ATOM 756 O O . ASP A 1 102 ? 42.667 17.614 6.033 1.00 55.47 102 ASP A O 1
ATOM 760 N N . SER A 1 103 ? 43.542 15.895 7.169 1.00 52.75 103 SER A N 1
ATOM 761 C CA . SER A 1 103 ? 42.987 16.115 8.511 1.00 52.75 103 SER A CA 1
ATOM 762 C C . SER A 1 103 ? 43.095 14.825 9.319 1.00 52.75 103 SER A C 1
ATOM 764 O O . SER A 1 103 ? 42.246 13.933 9.279 1.00 52.75 103 SER A O 1
ATOM 766 N N . LEU A 1 104 ? 44.202 14.758 10.051 1.00 57.16 104 LEU A N 1
ATOM 767 C CA . LEU A 1 104 ? 44.339 13.995 11.279 1.00 57.16 104 LEU A CA 1
ATOM 768 C C . LEU A 1 104 ? 43.516 14.676 12.386 1.00 57.16 104 LEU A C 1
ATOM 770 O O . LEU A 1 104 ? 43.749 15.841 12.701 1.00 57.16 104 LEU A O 1
ATOM 774 N N . ALA A 1 105 ? 42.605 13.927 12.997 1.00 53.91 105 ALA A N 1
ATOM 775 C CA . ALA A 1 105 ? 42.143 14.095 14.377 1.00 53.91 105 ALA A CA 1
ATOM 776 C C . ALA A 1 105 ? 41.696 12.691 14.816 1.00 53.91 105 ALA A C 1
ATOM 778 O O . ALA A 1 105 ? 40.721 12.154 14.299 1.00 53.91 105 ALA A O 1
ATOM 779 N N . GLU A 1 106 ? 42.551 11.901 15.461 1.00 52.62 106 GLU A N 1
ATOM 780 C CA . GLU A 1 106 ? 42.859 11.958 16.895 1.00 52.62 106 GLU A CA 1
ATOM 781 C C . GLU A 1 106 ? 41.612 12.082 17.784 1.00 52.62 106 GLU A C 1
ATOM 783 O O . GLU A 1 106 ? 40.970 13.123 17.863 1.00 52.62 106 GLU A O 1
ATOM 788 N N . ASP A 1 107 ? 41.384 10.974 18.490 1.00 49.38 107 ASP A N 1
ATOM 789 C CA . ASP A 1 107 ? 41.095 10.930 19.920 1.00 49.38 107 ASP A CA 1
ATOM 790 C C . ASP A 1 107 ? 39.663 11.238 20.380 1.00 49.38 107 ASP A C 1
ATOM 792 O O . ASP A 1 107 ? 39.213 12.380 20.406 1.00 49.38 107 ASP A O 1
ATOM 796 N N . SER A 1 108 ? 38.970 10.188 20.836 1.00 53.16 108 SER A N 1
ATOM 797 C CA . SER A 1 108 ? 38.184 10.221 22.078 1.00 53.16 108 SER A CA 1
ATOM 798 C C . SER A 1 108 ? 37.778 8.809 22.502 1.00 53.16 108 SER A C 1
ATOM 800 O O . SER A 1 108 ? 36.883 8.175 21.943 1.00 53.16 108 SER A O 1
ATOM 802 N N . LEU A 1 109 ? 38.488 8.350 23.527 1.00 57.94 109 LEU A N 1
ATOM 803 C CA . LEU A 1 109 ? 38.129 7.302 24.475 1.00 57.94 109 LEU A CA 1
ATOM 804 C C . LEU A 1 109 ? 36.803 7.610 25.200 1.00 57.94 109 LEU A C 1
ATOM 806 O O . LEU A 1 109 ? 36.612 8.736 25.650 1.00 57.94 109 LEU A O 1
ATOM 810 N N . ALA A 1 110 ? 35.963 6.588 25.388 1.00 53.50 110 ALA A N 1
ATOM 811 C CA . ALA A 1 110 ? 35.127 6.320 26.577 1.00 53.50 110 ALA A CA 1
ATOM 812 C C . ALA A 1 110 ? 34.372 5.000 26.305 1.00 53.50 110 ALA A C 1
ATOM 814 O O . ALA A 1 110 ? 33.619 4.903 25.342 1.00 53.50 110 ALA A O 1
ATOM 815 N N . GLU A 1 111 ? 34.758 3.865 26.891 1.00 54.16 111 GLU A N 1
ATOM 816 C CA . GLU A 1 111 ? 34.336 3.395 28.224 1.00 54.16 111 GLU A CA 1
ATOM 817 C C . GLU A 1 111 ? 32.819 3.443 28.474 1.00 54.16 111 GLU A C 1
ATOM 819 O O . GLU A 1 111 ? 32.243 4.513 28.591 1.00 54.16 111 GLU A O 1
ATOM 824 N N . GLU A 1 112 ? 32.232 2.245 28.583 1.00 52.72 112 GLU A N 1
ATOM 825 C CA . GLU A 1 112 ? 31.180 1.764 29.511 1.00 52.72 112 GLU A CA 1
ATOM 826 C C . GLU A 1 112 ? 30.320 0.736 28.759 1.00 52.72 112 GLU A C 1
ATOM 828 O O . GLU A 1 112 ? 29.598 1.053 27.824 1.00 52.72 112 GLU A O 1
ATOM 833 N N . LYS A 1 113 ? 30.535 -0.570 28.936 1.00 50.94 113 LYS A N 1
ATOM 834 C CA . LYS A 1 113 ? 30.184 -1.361 30.123 1.00 50.94 113 LYS A CA 1
ATOM 835 C C . LYS A 1 113 ? 28.697 -1.221 30.452 1.00 50.94 113 LYS A C 1
ATOM 837 O O . LYS A 1 113 ? 28.319 -0.361 31.225 1.00 50.94 113 LYS A O 1
ATOM 842 N N . ASP A 1 114 ? 27.893 -2.139 29.926 1.00 51.41 114 ASP A N 1
ATOM 843 C CA . ASP A 1 114 ? 26.809 -2.706 30.722 1.00 51.41 114 ASP A CA 1
ATOM 844 C C . ASP A 1 114 ? 26.484 -4.127 30.255 1.00 51.41 114 ASP A C 1
ATOM 846 O O . ASP A 1 114 ? 25.770 -4.392 29.289 1.00 51.41 114 ASP A O 1
ATOM 850 N N . GLU A 1 115 ? 27.068 -5.060 31.001 1.00 54.94 115 GLU A N 1
ATOM 851 C CA . GLU A 1 115 ? 26.548 -6.399 31.203 1.00 54.94 115 GLU A CA 1
ATOM 852 C C . GLU A 1 115 ? 25.192 -6.277 31.909 1.00 54.94 115 GLU A C 1
ATOM 854 O O . GLU A 1 115 ? 25.127 -6.069 33.121 1.00 54.94 115 GLU A O 1
ATOM 859 N N . ARG A 1 116 ? 24.089 -6.464 31.187 1.00 52.03 116 ARG A N 1
ATOM 860 C CA . ARG A 1 116 ? 22.857 -6.951 31.812 1.00 52.03 116 ARG A CA 1
ATOM 861 C C . ARG A 1 116 ? 22.307 -8.105 31.009 1.00 52.03 116 ARG A C 1
ATOM 863 O O . ARG A 1 116 ? 21.709 -7.938 29.952 1.00 52.03 116 ARG A O 1
ATOM 870 N N . GLY A 1 117 ? 22.540 -9.291 31.561 1.00 51.34 117 GLY A N 1
ATOM 871 C CA . GLY A 1 117 ? 21.799 -10.477 31.200 1.00 51.34 117 GLY A CA 1
ATOM 872 C C . GLY A 1 117 ? 20.302 -10.234 31.353 1.00 51.34 117 GLY A C 1
ATOM 873 O O . GLY A 1 117 ? 19.845 -9.662 32.342 1.00 51.34 117 GLY A O 1
ATOM 874 N N . SER A 1 118 ? 19.549 -10.724 30.379 1.00 49.22 118 SER A N 1
ATOM 875 C CA . SER A 1 118 ? 18.193 -11.183 30.623 1.00 49.22 118 SER A CA 1
ATOM 876 C C . SER A 1 118 ? 18.121 -12.627 30.159 1.00 49.22 118 SER A C 1
ATOM 878 O O . SER A 1 118 ? 17.765 -12.955 29.033 1.00 49.22 118 SER A O 1
ATOM 880 N N . GLU A 1 119 ? 18.546 -13.476 31.085 1.00 54.38 119 GLU A N 1
ATOM 881 C CA . GLU A 1 119 ? 17.950 -14.777 31.333 1.00 54.38 119 GLU A CA 1
ATOM 882 C C . GLU A 1 119 ? 16.422 -14.616 31.485 1.00 54.38 119 GLU A C 1
ATOM 884 O O . GLU A 1 119 ? 15.951 -13.545 31.875 1.00 54.38 119 GLU A O 1
ATOM 889 N N . ILE A 1 120 ? 15.689 -15.695 31.192 1.00 43.09 120 ILE A N 1
ATOM 890 C CA . ILE A 1 120 ? 14.279 -16.020 31.499 1.00 43.09 120 ILE A CA 1
ATOM 891 C C . ILE A 1 120 ? 13.517 -16.381 30.219 1.00 43.09 120 ILE A C 1
ATOM 893 O O . ILE A 1 120 ? 13.170 -15.522 29.414 1.00 43.09 120 ILE A O 1
ATOM 897 N N . GLY A 1 121 ? 13.151 -17.663 30.115 1.00 41.38 121 GLY A N 1
ATOM 898 C CA . GLY A 1 121 ? 11.892 -18.020 29.462 1.00 41.38 121 GLY A CA 1
ATOM 899 C C . GLY A 1 121 ? 11.886 -19.216 28.527 1.00 41.38 121 GLY A C 1
ATOM 900 O O . GLY A 1 121 ? 11.108 -19.209 27.582 1.00 41.38 121 GLY A O 1
ATOM 901 N N . ASP A 1 122 ? 12.689 -20.243 28.790 1.00 45.84 122 ASP A N 1
ATOM 902 C CA . ASP A 1 122 ? 12.515 -21.563 28.184 1.00 45.84 122 ASP A CA 1
ATOM 903 C C . ASP A 1 122 ? 11.181 -22.163 28.688 1.00 45.84 122 ASP A C 1
ATOM 905 O O . ASP A 1 122 ? 11.095 -22.715 29.788 1.00 45.84 122 ASP A O 1
ATOM 909 N N . VAL A 1 123 ? 10.092 -21.959 27.937 1.00 45.22 123 VAL A N 1
ATOM 910 C CA . VAL A 1 123 ? 8.784 -22.574 28.206 1.00 45.22 123 VAL A CA 1
ATOM 911 C C . VAL A 1 123 ? 8.548 -23.675 27.190 1.00 45.22 123 VAL A C 1
ATOM 913 O O . VAL A 1 123 ? 7.992 -23.494 26.109 1.00 45.22 123 VAL A O 1
ATOM 916 N N . VAL A 1 124 ? 8.951 -24.861 27.626 1.00 46.91 124 VAL A N 1
ATOM 917 C CA . VAL A 1 124 ? 8.476 -26.157 27.164 1.00 46.91 124 VAL A CA 1
ATOM 918 C C . VAL A 1 124 ? 6.946 -26.141 27.091 1.00 46.91 124 VAL A C 1
ATOM 920 O O . VAL A 1 124 ? 6.267 -26.079 28.119 1.00 46.91 124 VAL A O 1
ATOM 923 N N . ARG A 1 125 ? 6.382 -26.283 25.889 1.00 42.25 125 ARG A N 1
ATOM 924 C CA . ARG A 1 125 ? 5.021 -26.806 25.735 1.00 42.25 125 ARG A CA 1
ATOM 925 C C . ARG A 1 125 ? 5.039 -28.024 24.828 1.00 42.25 125 ARG A C 1
ATOM 927 O O . ARG A 1 125 ? 4.919 -27.941 23.613 1.00 42.25 125 ARG A O 1
ATOM 934 N N . ALA A 1 126 ? 5.209 -29.165 25.487 1.00 46.00 126 ALA A N 1
ATOM 935 C CA . ALA A 1 126 ? 4.833 -30.465 24.971 1.00 46.00 126 ALA A CA 1
ATOM 936 C C . ALA A 1 126 ? 3.307 -30.526 24.768 1.00 46.00 126 ALA A C 1
ATOM 938 O O . ALA A 1 126 ? 2.534 -30.020 25.584 1.00 46.00 126 ALA A O 1
ATOM 939 N N . GLY A 1 127 ? 2.906 -31.164 23.676 1.00 39.00 127 GLY A N 1
ATOM 940 C CA . GLY A 1 127 ? 1.528 -31.396 23.252 1.00 39.00 127 GLY A CA 1
ATOM 941 C C . GLY A 1 127 ? 1.573 -31.674 21.755 1.00 39.00 127 GLY A C 1
ATOM 942 O O . GLY A 1 127 ? 1.410 -30.769 20.953 1.00 39.00 127 GLY A O 1
ATOM 943 N N . ASP A 1 128 ? 2.072 -32.825 21.315 1.00 44.88 128 ASP A N 1
ATOM 944 C CA . ASP A 1 128 ? 1.349 -34.102 21.334 1.00 44.88 128 ASP A CA 1
ATOM 945 C C . ASP A 1 128 ? -0.101 -33.935 20.860 1.00 44.88 128 ASP A C 1
ATOM 947 O O . ASP A 1 128 ? -1.002 -33.645 21.646 1.00 44.88 128 ASP A O 1
ATOM 951 N N . SER A 1 129 ? -0.313 -34.077 19.550 1.00 43.41 129 SER A N 1
ATOM 952 C CA . SER A 1 129 ? -1.595 -34.487 18.974 1.00 43.41 129 SER A CA 1
ATOM 953 C C . SER A 1 129 ? -1.411 -34.986 17.539 1.00 43.41 129 SER A C 1
ATOM 955 O O . SER A 1 129 ? -1.338 -34.210 16.596 1.00 43.41 129 SER A O 1
ATOM 957 N N . ARG A 1 130 ? -1.334 -36.321 17.434 1.00 40.31 130 ARG A N 1
ATOM 958 C CA . ARG A 1 130 ? -2.118 -37.188 16.526 1.00 40.31 130 ARG A CA 1
ATOM 959 C C . ARG A 1 130 ? -2.191 -36.706 15.071 1.00 40.31 130 ARG A C 1
ATOM 961 O O . ARG A 1 130 ? -2.965 -35.825 14.734 1.00 40.31 130 ARG A O 1
ATOM 968 N N . VAL A 1 131 ? -1.400 -37.272 14.162 1.00 45.66 131 VAL A N 1
ATOM 969 C CA . VAL A 1 131 ? -1.706 -38.545 13.469 1.00 45.66 131 VAL A CA 1
ATOM 970 C C . VAL A 1 131 ? -3.205 -38.707 13.213 1.00 45.66 131 VAL A C 1
ATOM 972 O O . VAL A 1 131 ? -3.960 -39.168 14.068 1.00 45.66 131 VAL A O 1
ATOM 975 N N . SER A 1 132 ? -3.626 -38.357 12.006 1.00 47.00 132 SER A N 1
ATOM 976 C CA . SER A 1 132 ? -4.771 -38.980 11.352 1.00 47.00 132 SER A CA 1
ATOM 977 C C . SER A 1 132 ? -4.412 -39.166 9.887 1.00 47.00 132 SER A C 1
ATOM 979 O O . SER A 1 132 ? -4.557 -38.267 9.065 1.00 47.00 132 SER A O 1
ATOM 981 N N . ASP A 1 133 ? -3.883 -40.359 9.615 1.00 43.78 133 ASP A N 1
ATOM 982 C CA . ASP A 1 133 ? -4.069 -41.051 8.350 1.00 43.78 133 ASP A CA 1
ATOM 983 C C . ASP A 1 133 ? -5.551 -41.005 7.966 1.00 43.78 133 ASP A C 1
ATOM 985 O O . ASP A 1 133 ? -6.415 -41.463 8.716 1.00 43.78 133 ASP A O 1
ATOM 989 N N . ALA A 1 134 ? -5.838 -40.494 6.776 1.00 44.16 134 ALA A N 1
ATOM 990 C CA . ALA A 1 134 ? -7.066 -40.805 6.065 1.00 44.16 134 ALA A CA 1
ATOM 991 C C . ALA A 1 134 ? -6.725 -40.960 4.585 1.00 44.16 134 ALA A C 1
ATOM 993 O O . ALA A 1 134 ? -6.747 -40.031 3.784 1.00 44.16 134 ALA A O 1
ATOM 994 N N . THR A 1 135 ? -6.368 -42.194 4.262 1.00 46.91 135 THR A N 1
ATOM 995 C CA . THR A 1 135 ? -6.461 -42.793 2.939 1.00 46.91 135 THR A CA 1
ATOM 996 C C . THR A 1 135 ? -7.852 -42.578 2.333 1.00 46.91 135 THR A C 1
ATOM 998 O O . THR A 1 135 ? -8.848 -43.031 2.895 1.00 46.91 135 THR A O 1
ATOM 1001 N N . GLY A 1 136 ? -7.898 -41.978 1.150 1.00 41.34 136 GLY A N 1
ATOM 1002 C CA . GLY A 1 136 ? -8.994 -42.066 0.180 1.00 41.34 136 GLY A CA 1
ATOM 1003 C C . GLY A 1 136 ? -8.418 -41.602 -1.156 1.00 41.34 136 GLY A C 1
ATOM 1004 O O . GLY A 1 136 ? -8.155 -40.420 -1.314 1.00 41.34 136 GLY A O 1
ATOM 1005 N N . LEU A 1 137 ? -7.954 -42.460 -2.071 1.00 52.16 137 LEU A N 1
ATOM 1006 C CA . LEU A 1 137 ? -8.696 -43.488 -2.813 1.00 52.16 137 LEU A CA 1
ATOM 1007 C C . LEU A 1 137 ? -10.059 -42.982 -3.301 1.00 52.16 137 LEU A C 1
ATOM 1009 O O . LEU A 1 137 ? -11.083 -43.315 -2.723 1.00 52.16 137 LEU A O 1
ATOM 1013 N N . HIS A 1 138 ? -10.032 -42.190 -4.372 1.00 46.72 138 HIS A N 1
ATOM 1014 C CA . HIS A 1 138 ? -10.959 -42.288 -5.504 1.00 46.72 138 HIS A CA 1
ATOM 1015 C C . HIS A 1 138 ? -10.231 -41.700 -6.724 1.00 46.72 138 HIS A C 1
ATOM 1017 O O . HIS A 1 138 ? -9.776 -40.563 -6.691 1.00 46.72 138 HIS A O 1
ATOM 1023 N N . GLU A 1 139 ? -9.766 -42.548 -7.638 1.00 42.22 139 GLU A N 1
ATOM 1024 C CA . GLU A 1 139 ? -10.527 -43.137 -8.754 1.00 42.22 139 GLU A CA 1
ATOM 1025 C C . GLU A 1 139 ? -10.753 -42.129 -9.887 1.00 42.22 139 GLU A C 1
ATOM 1027 O O . GLU A 1 139 ? -11.551 -41.204 -9.791 1.00 42.22 139 GLU A O 1
ATOM 1032 N N . ASP A 1 140 ? -9.983 -42.362 -10.951 1.00 50.69 140 ASP A N 1
ATOM 1033 C CA . ASP A 1 140 ? -10.428 -42.409 -12.341 1.00 50.69 140 ASP A CA 1
ATOM 1034 C C . ASP A 1 140 ? -11.411 -41.339 -12.826 1.00 50.69 140 ASP A C 1
ATOM 1036 O O . ASP A 1 140 ? -12.627 -41.438 -12.666 1.00 50.69 140 ASP A O 1
ATOM 1040 N N . ALA A 1 141 ? -10.887 -40.413 -13.632 1.00 48.84 141 ALA A N 1
ATOM 1041 C CA . ALA A 1 141 ? -11.661 -39.845 -14.727 1.00 48.84 141 ALA A CA 1
ATOM 1042 C C . ALA A 1 141 ? -10.780 -39.611 -15.969 1.00 48.84 141 ALA A C 1
ATOM 1044 O O . ALA A 1 141 ? -9.582 -39.351 -15.846 1.00 48.84 141 ALA A O 1
ATOM 1045 N N . PRO A 1 142 ? -11.354 -39.777 -17.173 1.00 57.91 142 PRO A N 1
ATOM 1046 C CA . PRO A 1 142 ? -10.661 -40.390 -18.293 1.00 57.91 142 PRO A CA 1
ATOM 1047 C C . PRO A 1 142 ? -9.881 -39.424 -19.183 1.00 57.91 142 PRO A C 1
ATOM 1049 O O . PRO A 1 142 ? -10.270 -38.291 -19.458 1.00 57.91 142 PRO A O 1
ATOM 1052 N N . ILE A 1 143 ? -8.822 -40.011 -19.733 1.00 52.34 143 ILE A N 1
ATOM 1053 C CA . ILE A 1 143 ? -8.138 -39.656 -20.971 1.00 52.34 143 ILE A CA 1
ATOM 1054 C C . ILE A 1 143 ? -9.182 -39.471 -22.086 1.00 52.34 143 ILE A C 1
ATOM 1056 O O . ILE A 1 143 ? -9.914 -40.402 -22.426 1.00 52.34 143 ILE A O 1
ATOM 1060 N N . GLY A 1 144 ? -9.232 -38.268 -22.658 1.00 41.06 144 GLY A N 1
ATOM 1061 C CA . GLY A 1 144 ? -10.018 -37.921 -23.842 1.00 41.06 144 GLY A CA 1
ATOM 1062 C C . GLY A 1 144 ? -9.147 -37.190 -24.873 1.00 41.06 144 GLY A C 1
ATOM 1063 O O . GLY A 1 144 ? -8.159 -36.570 -24.487 1.00 41.06 144 GLY A O 1
ATOM 1064 N N . PRO A 1 145 ? -9.454 -37.320 -26.173 1.00 54.84 145 PRO A N 1
ATOM 1065 C CA . PRO A 1 145 ? -8.467 -37.706 -27.178 1.00 54.84 145 PRO A CA 1
ATOM 1066 C C . PRO A 1 145 ? -7.853 -36.550 -27.976 1.00 54.84 145 PRO A C 1
ATOM 1068 O O . PRO A 1 145 ? -8.420 -35.465 -28.082 1.00 54.84 145 PRO A O 1
ATOM 1071 N N . ASP A 1 146 ? -6.706 -36.875 -28.579 1.00 50.69 146 ASP A N 1
ATOM 1072 C CA . ASP A 1 146 ? -6.203 -36.415 -29.877 1.00 50.69 146 ASP A CA 1
ATOM 1073 C C . ASP A 1 146 ? -6.987 -35.282 -30.551 1.00 50.69 146 ASP A C 1
ATOM 1075 O O . ASP A 1 146 ? -8.021 -35.498 -31.187 1.00 50.69 146 ASP A O 1
ATOM 1079 N N . ILE A 1 147 ? -6.389 -34.091 -30.555 1.00 48.91 147 ILE A N 1
ATOM 1080 C CA . ILE A 1 147 ? -6.633 -33.110 -31.613 1.00 48.91 147 ILE A CA 1
ATOM 1081 C C . ILE A 1 147 ? -5.347 -32.997 -32.425 1.00 48.91 147 ILE A C 1
ATOM 1083 O O . ILE A 1 147 ? -4.534 -32.087 -32.272 1.00 48.91 147 ILE A O 1
ATOM 1087 N N . ALA A 1 148 ? -5.168 -33.986 -33.296 1.00 47.78 148 ALA A N 1
ATOM 1088 C CA . ALA A 1 148 ? -4.310 -33.878 -34.457 1.00 47.78 148 ALA A CA 1
ATOM 1089 C C . ALA A 1 148 ? -4.942 -32.888 -35.447 1.00 47.78 148 ALA A C 1
ATOM 1091 O O . ALA A 1 148 ? -6.070 -33.077 -35.902 1.00 47.78 148 ALA A O 1
ATOM 1092 N N . GLY A 1 149 ? -4.198 -31.849 -35.813 1.00 41.94 149 GLY A N 1
ATOM 1093 C CA . GLY A 1 149 ? -4.582 -30.960 -36.901 1.00 41.94 149 GLY A CA 1
ATOM 1094 C C . GLY A 1 149 ? -3.473 -29.983 -37.283 1.00 41.94 149 GLY A C 1
ATOM 1095 O O . GLY A 1 149 ? -3.467 -28.862 -36.780 1.00 41.94 149 GLY A O 1
ATOM 1096 N N . PRO A 1 150 ? -2.548 -30.344 -38.192 1.00 51.34 150 PRO A N 1
ATOM 1097 C CA . PRO A 1 150 ? -1.714 -29.363 -38.871 1.00 51.34 150 PRO A CA 1
ATOM 1098 C C . PRO A 1 150 ? -2.560 -28.660 -39.942 1.00 51.34 150 PRO A C 1
ATOM 1100 O O . PRO A 1 150 ? -2.596 -29.052 -41.106 1.00 51.34 150 PRO A O 1
ATOM 1103 N N . GLY A 1 151 ? -3.281 -27.622 -39.524 1.00 45.56 151 GLY A N 1
ATOM 1104 C CA . GLY A 1 151 ? -3.936 -26.681 -40.422 1.00 45.56 151 GLY A CA 1
ATOM 1105 C C . GLY A 1 151 ? -2.905 -25.737 -41.028 1.00 45.56 151 GLY A C 1
ATOM 1106 O O . GLY A 1 151 ? -2.555 -24.719 -40.441 1.00 45.56 151 GLY A O 1
ATOM 1107 N N . SER A 1 152 ? -2.414 -26.084 -42.211 1.00 55.06 152 SER A N 1
ATOM 1108 C CA . SER A 1 152 ? -1.708 -25.189 -43.122 1.00 55.06 152 SER A CA 1
ATOM 1109 C C . SER A 1 152 ? -2.625 -24.033 -43.531 1.00 55.06 152 SER A C 1
ATOM 1111 O O . SER A 1 152 ? -3.483 -24.202 -44.397 1.00 55.06 152 SER A O 1
ATOM 1113 N N . ILE A 1 153 ? -2.452 -22.865 -42.909 1.00 52.88 153 ILE A N 1
ATOM 1114 C CA . ILE A 1 153 ? -3.100 -21.624 -43.341 1.00 52.88 153 ILE A CA 1
ATOM 1115 C C . ILE A 1 153 ? -2.130 -20.897 -44.269 1.00 52.88 153 ILE A C 1
ATOM 1117 O O . ILE A 1 153 ? -0.965 -20.669 -43.941 1.00 52.88 153 ILE A O 1
ATOM 1121 N N . GLY A 1 154 ? -2.626 -20.645 -45.477 1.00 47.50 154 GLY A N 1
ATOM 1122 C CA . GLY A 1 154 ? -1.873 -20.161 -46.616 1.00 47.50 154 GLY A CA 1
ATOM 1123 C C . GLY A 1 154 ? -1.194 -18.817 -46.386 1.00 47.50 154 GLY A C 1
ATOM 1124 O O . GLY A 1 154 ? -1.683 -17.942 -45.675 1.00 47.50 154 GLY A O 1
ATOM 1125 N N . ARG A 1 155 ? -0.065 -18.669 -47.079 1.00 45.75 155 ARG A N 1
ATOM 1126 C CA . ARG A 1 155 ? 0.505 -17.379 -47.451 1.00 45.75 155 ARG A CA 1
ATOM 1127 C C . ARG A 1 155 ? -0.571 -16.594 -48.200 1.00 45.75 155 ARG A C 1
ATOM 1129 O O . ARG A 1 155 ? -0.843 -16.892 -49.357 1.00 45.75 155 ARG A O 1
ATOM 1136 N N . ALA A 1 156 ? -1.201 -15.643 -47.523 1.00 46.91 156 ALA A N 1
ATOM 1137 C CA . ALA A 1 156 ? -1.842 -14.540 -48.207 1.00 46.91 156 ALA A CA 1
ATOM 1138 C C . ALA A 1 156 ? -0.717 -13.672 -48.775 1.00 46.91 156 ALA A C 1
ATOM 1140 O O . ALA A 1 156 ? 0.172 -13.248 -48.033 1.00 46.91 156 ALA A O 1
ATOM 1141 N N . ASP A 1 157 ? -0.733 -13.489 -50.092 1.00 48.84 157 ASP A N 1
ATOM 1142 C CA . ASP A 1 157 ? 0.021 -12.453 -50.779 1.00 48.84 157 ASP A CA 1
ATOM 1143 C C . ASP A 1 157 ? -0.233 -11.121 -50.067 1.00 48.84 157 ASP A C 1
ATOM 1145 O O . ASP A 1 157 ? -1.347 -10.595 -50.047 1.00 48.84 157 ASP A O 1
ATOM 1149 N N . VAL A 1 158 ? 0.809 -10.633 -49.397 1.00 51.75 158 VAL A N 1
ATOM 1150 C CA . VAL A 1 158 ? 0.837 -9.308 -48.793 1.00 5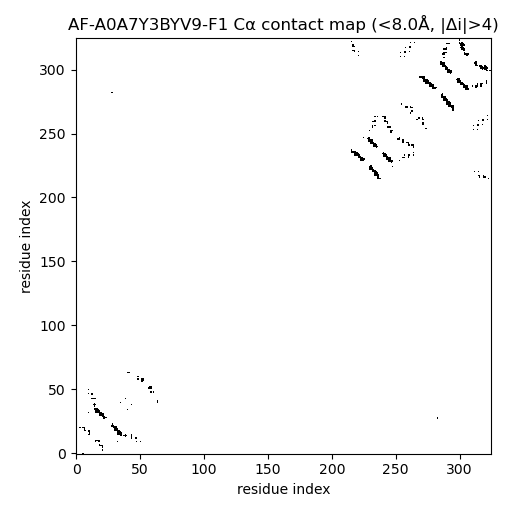1.75 158 VAL A CA 1
ATOM 1151 C C . VAL A 1 158 ? 0.978 -8.335 -49.951 1.00 51.75 158 VAL A C 1
ATOM 1153 O O . VAL A 1 158 ? 2.071 -8.138 -50.481 1.00 51.75 158 VAL A O 1
ATOM 1156 N N . ASP A 1 159 ? -0.158 -7.787 -50.367 1.00 55.41 159 ASP A N 1
ATOM 1157 C CA . ASP A 1 159 ? -0.228 -6.635 -51.252 1.00 55.41 159 ASP A CA 1
ATOM 1158 C C . ASP A 1 159 ? 0.533 -5.494 -50.565 1.00 55.41 159 ASP A C 1
ATOM 1160 O O . ASP A 1 159 ? 0.164 -5.039 -49.478 1.00 55.41 159 ASP A O 1
ATOM 1164 N N . MET A 1 160 ? 1.682 -5.134 -51.133 1.00 62.25 160 MET A N 1
ATOM 1165 C CA . MET A 1 160 ? 2.522 -4.053 -50.641 1.00 62.25 160 MET A CA 1
ATOM 1166 C C . MET A 1 160 ? 1.784 -2.733 -50.897 1.00 62.25 160 MET A C 1
ATOM 1168 O O . MET A 1 160 ? 1.632 -2.366 -52.063 1.00 62.25 160 MET A O 1
ATOM 1172 N N . PRO A 1 161 ? 1.352 -1.984 -49.867 1.00 66.44 161 PRO A N 1
ATOM 1173 C CA . PRO A 1 161 ? 0.866 -0.636 -50.099 1.00 66.44 161 PRO A CA 1
ATOM 1174 C C . PRO A 1 161 ? 2.008 0.222 -50.658 1.00 66.44 161 PRO A C 1
ATOM 1176 O O . PRO A 1 161 ? 3.157 0.127 -50.214 1.00 66.44 161 PRO A O 1
ATOM 1179 N N . GLU A 1 162 ? 1.673 1.039 -51.656 1.00 69.81 162 GLU A N 1
ATOM 1180 C CA . GLU A 1 162 ? 2.559 2.036 -52.251 1.00 69.81 162 GLU A CA 1
ATOM 1181 C C . GLU A 1 162 ? 3.255 2.883 -51.167 1.00 69.81 162 GLU A C 1
ATOM 1183 O O . GLU A 1 162 ? 2.655 3.180 -50.127 1.00 69.81 162 GLU A O 1
ATOM 1188 N N . PRO A 1 163 ? 4.519 3.290 -51.384 1.00 62.09 163 PRO A N 1
ATOM 1189 C CA . PRO A 1 163 ? 5.230 4.147 -50.449 1.00 62.09 163 PRO A CA 1
ATOM 1190 C C . PRO A 1 163 ? 4.501 5.489 -50.334 1.00 62.09 163 PRO A C 1
ATOM 1192 O O . PRO A 1 163 ? 4.508 6.294 -51.263 1.00 62.09 163 PRO A O 1
ATOM 1195 N N . LEU A 1 164 ? 3.878 5.720 -49.176 1.00 62.69 164 LEU A N 1
ATOM 1196 C CA . LEU A 1 164 ? 3.358 7.023 -48.781 1.00 62.69 164 LEU A CA 1
ATOM 1197 C C . LEU A 1 164 ? 4.487 8.054 -48.888 1.00 62.69 164 LEU A C 1
ATOM 1199 O O . LEU A 1 164 ? 5.548 7.896 -48.279 1.00 62.69 164 LEU A O 1
ATOM 1203 N N . GLU A 1 165 ? 4.243 9.088 -49.691 1.00 63.50 165 GLU A N 1
ATOM 1204 C CA . GLU A 1 165 ? 5.103 10.256 -49.835 1.00 63.50 165 GLU A CA 1
ATOM 1205 C C . GLU A 1 165 ? 5.519 10.778 -48.454 1.00 63.50 165 GLU A C 1
ATOM 1207 O O . GLU A 1 165 ? 4.690 10.982 -47.564 1.00 63.50 165 GLU A O 1
ATOM 1212 N N . ALA A 1 166 ? 6.826 10.971 -48.275 1.00 66.25 166 ALA A N 1
ATOM 1213 C CA . ALA A 1 166 ? 7.390 11.491 -47.042 1.00 66.25 166 ALA A CA 1
ATOM 1214 C C . ALA A 1 166 ? 6.741 12.848 -46.702 1.00 66.25 166 ALA A C 1
ATOM 1216 O O . ALA A 1 166 ? 6.776 13.759 -47.537 1.00 66.25 166 ALA A O 1
ATOM 1217 N N . PRO A 1 167 ? 6.161 13.025 -45.500 1.00 63.78 167 PRO A N 1
ATOM 1218 C CA . PRO A 1 167 ? 5.667 14.326 -45.084 1.00 63.78 167 PRO A CA 1
ATOM 1219 C C . PRO A 1 167 ? 6.831 15.320 -45.037 1.00 63.78 167 PRO A C 1
ATOM 1221 O O . PRO A 1 167 ? 7.928 15.001 -44.576 1.00 63.78 167 PRO A O 1
ATOM 1224 N N . ALA A 1 168 ? 6.578 16.524 -45.549 1.00 64.56 168 ALA A N 1
ATOM 1225 C CA . ALA A 1 168 ? 7.531 17.621 -45.568 1.00 64.56 168 ALA A CA 1
ATOM 1226 C C . ALA A 1 168 ? 8.124 17.872 -44.172 1.00 64.56 168 ALA A C 1
ATOM 1228 O O . ALA A 1 168 ? 7.404 17.922 -43.176 1.00 64.56 168 ALA A O 1
ATOM 1229 N N . ASP A 1 169 ? 9.445 18.040 -44.144 1.00 62.59 169 ASP A N 1
ATOM 1230 C CA . ASP A 1 169 ? 10.269 18.290 -42.965 1.00 62.59 169 ASP A CA 1
ATOM 1231 C C . ASP A 1 169 ? 9.716 19.461 -42.116 1.00 62.59 169 ASP A C 1
ATOM 1233 O O . ASP A 1 169 ? 9.758 20.616 -42.559 1.00 62.59 169 ASP A O 1
ATOM 1237 N N . PRO A 1 170 ? 9.196 19.203 -40.898 1.00 62.09 170 PRO A N 1
ATOM 1238 C CA . PRO A 1 170 ? 8.646 20.242 -40.031 1.00 62.09 170 PRO A CA 1
ATOM 1239 C C . PRO A 1 170 ? 9.723 21.148 -39.408 1.00 62.09 170 PRO A C 1
ATOM 1241 O O . PRO A 1 170 ? 9.380 22.094 -38.702 1.00 62.09 170 PRO A O 1
ATOM 1244 N N . ASN A 1 171 ? 11.017 20.919 -39.675 1.00 57.56 171 ASN A N 1
ATOM 1245 C CA . ASN A 1 171 ? 12.098 21.754 -39.140 1.00 57.56 171 ASN A CA 1
ATOM 1246 C C . ASN A 1 171 ? 12.360 23.042 -39.934 1.00 57.56 171 ASN A C 1
ATOM 1248 O O . ASN A 1 171 ? 13.242 23.824 -39.572 1.00 57.56 171 ASN A O 1
ATOM 1252 N N . GLN A 1 172 ? 11.600 23.319 -40.995 1.00 57.94 172 GLN A N 1
ATOM 1253 C CA . GLN A 1 172 ? 11.697 24.597 -41.693 1.00 57.94 172 GLN A CA 1
ATOM 1254 C C . GLN A 1 172 ? 10.658 25.591 -41.169 1.00 57.94 172 GLN A C 1
ATOM 1256 O O . GLN A 1 172 ? 9.485 25.517 -41.521 1.00 57.94 172 GLN A O 1
ATOM 1261 N N . ARG A 1 173 ? 11.160 26.601 -40.444 1.00 55.56 173 ARG A N 1
ATOM 1262 C CA . ARG A 1 173 ? 10.514 27.867 -40.024 1.00 55.56 173 ARG A CA 1
ATOM 1263 C C . ARG A 1 173 ? 10.034 27.932 -38.577 1.00 55.56 173 ARG A C 1
ATOM 1265 O O . ARG A 1 173 ? 8.875 28.221 -38.316 1.00 55.56 173 ARG A O 1
ATOM 1272 N N . PHE A 1 174 ? 10.975 27.882 -37.645 1.00 52.50 174 PHE A N 1
ATOM 1273 C CA . PHE A 1 174 ? 10.903 28.780 -36.493 1.00 52.50 174 PHE A CA 1
ATOM 1274 C C . PHE A 1 174 ? 12.255 29.464 -36.326 1.00 52.50 174 PHE A C 1
ATOM 1276 O O . PHE A 1 174 ? 13.191 28.911 -35.760 1.00 52.50 174 PHE A O 1
ATOM 1283 N N . SER A 1 175 ? 12.371 30.675 -36.872 1.00 60.12 175 SER A N 1
ATOM 1284 C CA . SER A 1 175 ? 13.344 31.643 -36.375 1.00 60.12 175 SER A CA 1
ATOM 1285 C C . SER A 1 175 ? 12.815 32.116 -35.020 1.00 60.12 175 SER A C 1
ATOM 1287 O O . SER A 1 175 ? 11.745 32.724 -35.001 1.00 60.12 175 SER A O 1
ATOM 1289 N N . PRO A 1 176 ? 13.474 31.812 -33.889 1.00 56.81 176 PRO A N 1
ATOM 1290 C CA . PRO A 1 176 ? 13.044 32.355 -32.615 1.00 56.81 176 PRO A CA 1
ATOM 1291 C C . PRO A 1 176 ? 13.297 33.862 -32.635 1.00 56.81 176 PRO A C 1
ATOM 1293 O O . PRO A 1 176 ? 14.442 34.313 -32.732 1.00 56.81 176 PRO A O 1
ATOM 1296 N N . ASP A 1 177 ? 12.213 34.630 -32.567 1.00 60.09 177 ASP A N 1
ATOM 1297 C CA . ASP A 1 177 ? 12.278 36.041 -32.228 1.00 60.09 177 ASP A CA 1
ATOM 1298 C C . ASP A 1 177 ? 13.010 36.175 -30.892 1.00 60.09 177 ASP A C 1
ATOM 1300 O O . ASP A 1 177 ? 12.725 35.494 -29.903 1.00 60.09 177 ASP A O 1
ATOM 1304 N N . ARG A 1 178 ? 14.029 37.022 -30.916 1.00 60.75 178 ARG A N 1
ATOM 1305 C CA . ARG A 1 178 ? 14.952 37.292 -29.822 1.00 60.75 178 ARG A CA 1
ATOM 1306 C C . ARG A 1 178 ? 14.151 37.842 -28.630 1.00 60.75 178 ARG A C 1
ATOM 1308 O O . ARG A 1 178 ? 13.612 38.939 -28.761 1.00 60.75 178 ARG A O 1
ATOM 1315 N N . PRO A 1 179 ? 14.065 37.148 -27.480 1.00 62.72 179 PRO A N 1
ATOM 1316 C CA . PRO A 1 179 ? 13.370 37.700 -26.326 1.00 62.72 179 PRO A CA 1
ATOM 1317 C C . PRO A 1 179 ? 14.125 38.934 -25.821 1.00 62.72 179 PRO A C 1
ATOM 1319 O O . PRO A 1 179 ? 15.344 38.899 -25.621 1.00 62.72 179 PRO A O 1
ATOM 1322 N N . GLU A 1 180 ? 13.401 40.039 -25.652 1.00 63.84 180 GLU A N 1
ATOM 1323 C CA . GLU A 1 180 ? 13.929 41.250 -25.032 1.00 63.84 180 GLU A CA 1
ATOM 1324 C C . GLU A 1 180 ? 14.386 40.966 -23.588 1.00 63.84 180 GLU A C 1
ATOM 1326 O O . GLU A 1 180 ? 13.784 40.145 -22.887 1.00 63.84 180 GLU A O 1
ATOM 1331 N N . PRO A 1 181 ? 15.457 41.625 -23.113 1.00 65.62 181 PRO A N 1
ATOM 1332 C CA . PRO A 1 181 ? 15.962 41.436 -21.761 1.00 65.62 181 PRO A CA 1
ATOM 1333 C C . PRO A 1 181 ? 14.932 41.911 -20.729 1.00 65.62 181 PRO A C 1
ATOM 1335 O O . PRO A 1 181 ? 14.668 43.105 -20.587 1.00 65.62 181 PRO A O 1
ATOM 1338 N N . ILE A 1 182 ? 14.380 40.960 -19.974 1.00 64.50 182 ILE A N 1
ATOM 1339 C CA . ILE A 1 182 ? 13.498 41.219 -18.834 1.00 64.50 182 ILE A CA 1
ATOM 1340 C C . ILE A 1 182 ? 14.294 42.019 -17.796 1.00 64.50 182 ILE A C 1
ATOM 1342 O O . ILE A 1 182 ? 15.270 41.531 -17.220 1.00 64.50 182 ILE A O 1
ATOM 1346 N N . GLN A 1 183 ? 13.888 43.269 -17.568 1.00 60.28 183 GLN A N 1
ATOM 1347 C CA . GLN A 1 183 ? 14.447 44.112 -16.518 1.00 60.28 183 GLN A CA 1
ATOM 1348 C C . GLN A 1 183 ? 14.131 43.476 -15.160 1.00 60.28 183 GLN A C 1
ATOM 1350 O O . GLN A 1 183 ? 12.971 43.371 -14.769 1.00 60.28 183 GLN A O 1
ATOM 1355 N N . ARG A 1 184 ? 15.173 43.032 -14.446 1.00 47.72 184 ARG A N 1
ATOM 1356 C CA . ARG A 1 184 ? 15.069 42.525 -13.073 1.00 47.72 184 ARG A CA 1
ATOM 1357 C C . ARG A 1 184 ? 14.532 43.634 -12.171 1.00 47.72 184 ARG A C 1
ATOM 1359 O O . ARG A 1 184 ? 15.265 44.545 -11.788 1.00 47.72 184 ARG A O 1
ATOM 1366 N N . SER A 1 185 ? 13.253 43.556 -11.824 1.00 56.12 185 SER A N 1
ATOM 1367 C CA . SER A 1 185 ? 12.693 44.335 -10.729 1.00 56.12 185 SER A CA 1
ATOM 1368 C C . SER A 1 185 ? 13.325 43.864 -9.419 1.00 56.12 185 SER A C 1
ATOM 1370 O O . SER A 1 185 ? 13.049 42.774 -8.937 1.00 56.12 185 SER A O 1
ATOM 1372 N N . ARG A 1 186 ? 14.243 44.699 -8.930 1.00 51.88 186 ARG A N 1
ATOM 1373 C CA . ARG A 1 186 ? 14.587 44.988 -7.533 1.00 51.88 186 ARG A CA 1
ATOM 1374 C C . ARG A 1 186 ? 14.034 44.002 -6.489 1.00 51.88 186 ARG A C 1
ATOM 1376 O O . ARG A 1 186 ? 12.860 44.038 -6.135 1.00 51.88 186 ARG A O 1
ATOM 1383 N N . GLU A 1 187 ? 14.949 43.195 -5.975 1.00 55.94 187 GLU A N 1
ATOM 1384 C CA . GLU A 1 187 ? 14.835 42.389 -4.762 1.00 55.94 187 GLU A CA 1
ATOM 1385 C C . GLU A 1 187 ? 14.469 43.293 -3.562 1.00 55.94 187 GLU A C 1
ATOM 1387 O O . GLU A 1 187 ? 15.177 44.276 -3.315 1.00 55.94 187 GLU A O 1
ATOM 1392 N N . PRO A 1 188 ? 13.346 43.051 -2.860 1.00 58.22 188 PRO A N 1
ATOM 1393 C CA . PRO A 1 188 ? 13.043 43.741 -1.615 1.00 58.22 188 PRO A CA 1
ATOM 1394 C C . PRO A 1 188 ? 13.863 43.126 -0.477 1.00 58.22 188 PRO A C 1
ATOM 1396 O O . PRO A 1 188 ? 13.830 41.917 -0.254 1.00 58.22 188 PRO A O 1
ATOM 1399 N N . GLU A 1 189 ? 14.601 43.976 0.232 1.00 57.38 189 GLU A N 1
ATOM 1400 C CA . GLU A 1 189 ? 15.384 43.593 1.405 1.00 57.38 189 GLU A CA 1
ATOM 1401 C C . GLU A 1 189 ? 14.498 42.964 2.494 1.00 57.38 189 GLU A C 1
ATOM 1403 O O . GLU A 1 189 ? 13.386 43.450 2.738 1.00 57.38 189 GLU A O 1
ATOM 1408 N N . PRO A 1 190 ? 14.967 41.914 3.192 1.00 57.00 190 PRO A N 1
ATOM 1409 C CA . PRO A 1 190 ? 14.256 41.389 4.341 1.00 57.00 190 PRO A CA 1
ATOM 1410 C C . PRO A 1 190 ? 14.391 42.369 5.511 1.00 57.00 190 PRO A C 1
ATOM 1412 O O . PRO A 1 190 ? 15.448 42.500 6.128 1.00 57.00 190 PRO A O 1
ATOM 1415 N N . ALA A 1 191 ? 13.287 43.042 5.830 1.00 49.69 191 ALA A N 1
ATOM 1416 C CA . ALA A 1 191 ? 13.122 43.719 7.104 1.00 49.69 191 ALA A CA 1
ATOM 1417 C C . ALA A 1 191 ? 13.107 42.667 8.223 1.00 49.69 191 ALA A C 1
ATOM 1419 O O . ALA A 1 191 ? 12.110 41.980 8.449 1.00 49.69 191 ALA A O 1
ATOM 1420 N N . SER A 1 192 ? 14.232 42.551 8.923 1.00 54.50 192 SER A N 1
ATOM 1421 C CA . SER A 1 192 ? 14.230 42.156 10.326 1.00 54.50 192 SER A CA 1
ATOM 1422 C C . SER A 1 192 ? 13.442 43.202 11.099 1.00 54.50 192 SER A C 1
ATOM 1424 O O . SER A 1 192 ? 13.881 44.345 11.142 1.00 54.50 192 SER A O 1
ATOM 1426 N N . ASP A 1 193 ? 12.315 42.819 11.698 1.00 41.09 193 ASP A N 1
ATOM 1427 C CA . ASP A 1 193 ? 11.968 43.288 13.038 1.00 41.09 193 ASP A CA 1
ATOM 1428 C C . ASP A 1 193 ? 10.760 42.552 13.644 1.00 41.09 193 ASP A C 1
ATOM 1430 O O . ASP A 1 193 ? 9.680 42.466 13.069 1.00 41.09 193 ASP A O 1
ATOM 1434 N N . LEU A 1 194 ? 10.998 42.103 14.879 1.00 41.34 194 LEU A N 1
ATOM 1435 C CA . LEU A 1 194 ? 10.096 42.125 16.031 1.00 41.34 194 LEU A CA 1
ATOM 1436 C C . LEU A 1 194 ? 8.854 41.210 16.062 1.00 41.34 194 LEU A C 1
ATOM 1438 O O . LEU A 1 194 ? 7.806 41.434 15.467 1.00 41.34 194 LEU A O 1
ATOM 1442 N N . ALA A 1 195 ? 8.991 40.227 16.955 1.00 48.56 195 ALA A N 1
ATOM 1443 C CA . ALA A 1 195 ? 7.968 39.602 17.781 1.00 48.56 195 ALA A CA 1
ATOM 1444 C C . ALA A 1 195 ? 6.716 40.455 18.074 1.00 48.56 195 ALA A C 1
ATOM 1446 O O . ALA A 1 195 ? 6.838 41.633 18.401 1.00 48.56 195 ALA A O 1
ATOM 1447 N N . THR A 1 196 ? 5.542 39.806 18.129 1.00 38.38 196 THR A N 1
ATOM 1448 C CA . THR A 1 196 ? 4.636 39.743 19.306 1.00 38.38 196 THR A CA 1
ATOM 1449 C C . THR A 1 196 ? 3.325 39.016 18.953 1.00 38.38 196 THR A C 1
ATOM 1451 O O . THR A 1 196 ? 2.574 39.454 18.095 1.00 38.38 196 THR A O 1
ATOM 1454 N N . SER A 1 197 ? 3.084 37.905 19.656 1.00 40.56 197 SER A N 1
ATOM 1455 C CA . SER A 1 197 ? 1.825 37.400 20.236 1.00 40.56 197 SER A CA 1
ATOM 1456 C C . SER A 1 197 ? 0.424 37.643 19.632 1.00 40.56 197 SER A C 1
ATOM 1458 O O . SER A 1 197 ? -0.015 38.765 19.422 1.00 40.56 197 SER A O 1
ATOM 1460 N N . LEU A 1 198 ? -0.338 36.541 19.738 1.00 41.53 198 LEU A N 1
ATOM 1461 C CA . LEU A 1 198 ? -1.755 36.398 20.125 1.00 41.53 198 LEU A CA 1
ATOM 1462 C C . LEU A 1 198 ? -2.877 36.502 19.063 1.00 41.53 198 LEU A C 1
ATOM 1464 O O . LEU A 1 198 ? -3.293 37.575 18.651 1.00 41.53 198 LEU A O 1
ATOM 1468 N N . ALA A 1 199 ? -3.471 35.323 18.828 1.00 42.00 199 ALA A N 1
ATOM 1469 C CA . ALA A 1 199 ? -4.900 35.001 18.969 1.00 42.00 199 ALA A CA 1
ATOM 1470 C C . ALA A 1 199 ? -5.944 35.651 18.034 1.00 42.00 199 ALA A C 1
ATOM 1472 O O . ALA A 1 199 ? -6.367 36.781 18.244 1.00 42.00 199 ALA A O 1
ATOM 1473 N N . ALA A 1 200 ? -6.472 34.832 17.116 1.00 41.00 200 ALA A N 1
ATOM 1474 C CA . ALA A 1 200 ? -7.906 34.662 16.816 1.00 41.00 200 ALA A CA 1
ATOM 1475 C C . ALA A 1 200 ? -8.033 33.498 15.808 1.00 41.00 200 ALA A C 1
ATOM 1477 O O . ALA A 1 200 ? -7.526 33.565 14.694 1.00 41.00 200 ALA A O 1
ATOM 1478 N N . ASP A 1 201 ? -8.474 32.325 16.249 1.00 40.81 201 ASP A N 1
ATOM 1479 C CA . ASP A 1 201 ? -9.888 31.932 16.163 1.00 40.81 201 ASP A CA 1
ATOM 1480 C C . ASP A 1 201 ? -10.349 31.650 14.720 1.00 40.81 201 ASP A C 1
ATOM 1482 O O . ASP A 1 201 ? -10.908 32.503 14.032 1.00 40.81 201 ASP A O 1
ATOM 1486 N N . ARG A 1 202 ? -10.102 30.413 14.270 1.00 38.53 202 ARG A N 1
ATOM 1487 C CA . ARG A 1 202 ? -10.964 29.707 13.314 1.00 38.53 202 ARG A CA 1
ATOM 1488 C C . ARG A 1 202 ? -11.054 28.251 13.741 1.00 38.53 202 ARG A C 1
ATOM 1490 O O . ARG A 1 202 ? -10.164 27.455 13.452 1.00 38.53 202 ARG A O 1
ATOM 1497 N N . GLY A 1 203 ? -12.129 27.947 14.461 1.00 37.16 203 GLY A N 1
ATOM 1498 C CA . GLY A 1 203 ? -12.542 26.593 14.791 1.00 37.16 203 GLY A CA 1
ATOM 1499 C C . GLY A 1 203 ? -12.712 25.749 13.532 1.00 37.16 203 GLY A C 1
ATOM 1500 O O . GLY A 1 203 ? -13.552 26.029 12.680 1.00 37.16 203 GLY A O 1
ATOM 1501 N N . SER A 1 204 ? -11.896 24.708 13.444 1.00 34.06 204 SER A N 1
ATOM 1502 C CA . SER A 1 204 ? -12.182 23.513 12.669 1.00 34.06 204 SER A CA 1
ATOM 1503 C C . SER A 1 204 ? -12.346 22.401 13.695 1.00 34.06 204 SER A C 1
ATOM 1505 O O . SER A 1 204 ? -11.359 21.818 14.134 1.00 34.06 204 SER A O 1
ATOM 1507 N N . ASP A 1 205 ? -13.590 22.164 14.113 1.00 31.73 205 ASP A N 1
ATOM 1508 C CA . ASP A 1 205 ? -13.995 20.956 14.835 1.00 31.73 205 ASP A CA 1
ATOM 1509 C C . ASP A 1 205 ? -13.826 19.759 13.886 1.00 31.73 205 ASP A C 1
ATOM 1511 O O . ASP A 1 205 ? -14.758 19.319 13.213 1.00 31.73 205 ASP A O 1
ATOM 1515 N N . THR A 1 206 ? -12.601 19.250 13.774 1.00 29.33 206 THR A N 1
ATOM 1516 C CA . THR A 1 206 ? -12.359 17.889 13.298 1.00 29.33 206 THR A CA 1
ATOM 1517 C C . THR A 1 206 ? -12.500 16.972 14.495 1.00 29.33 206 THR A C 1
ATOM 1519 O O . THR A 1 206 ? -11.697 17.030 15.425 1.00 29.33 206 THR A O 1
ATOM 1522 N N . VAL A 1 207 ? -13.552 16.158 14.468 1.00 32.06 207 VAL A N 1
ATOM 1523 C CA . VAL A 1 207 ? -13.810 15.095 15.436 1.00 32.06 207 VAL A CA 1
ATOM 1524 C C . VAL A 1 207 ? -12.566 14.213 15.536 1.00 32.06 207 VAL A C 1
ATOM 1526 O O . VAL A 1 207 ? -12.129 13.604 14.561 1.00 32.06 207 VAL A O 1
ATOM 1529 N N . ASP A 1 208 ? -11.992 14.211 16.732 1.00 31.30 208 ASP A N 1
ATOM 1530 C CA . ASP A 1 208 ? -10.804 13.475 17.137 1.00 31.30 208 ASP A CA 1
ATOM 1531 C C . ASP A 1 208 ? -11.140 11.971 17.150 1.00 31.30 208 ASP A C 1
ATOM 1533 O O . ASP A 1 208 ? -11.641 11.428 18.136 1.00 31.30 208 ASP A O 1
ATOM 1537 N N . VAL A 1 209 ? -10.930 11.288 16.019 1.00 37.50 209 VAL A N 1
ATOM 1538 C CA . VAL A 1 209 ? -10.958 9.818 15.949 1.00 37.50 209 VAL A CA 1
ATOM 1539 C C . VAL A 1 209 ? -9.624 9.306 16.487 1.00 37.50 209 VAL A C 1
ATOM 1541 O O . VAL A 1 209 ? -8.731 8.882 15.756 1.00 37.50 209 VAL A O 1
ATOM 1544 N N . GLN A 1 210 ? -9.484 9.358 17.808 1.00 37.84 210 GLN A N 1
ATOM 1545 C CA . GLN A 1 210 ? -8.499 8.564 18.525 1.00 37.84 210 GLN A CA 1
ATOM 1546 C C . GLN A 1 210 ? -9.032 7.142 18.682 1.00 37.84 210 GLN A C 1
ATOM 1548 O O . GLN A 1 210 ? -9.763 6.858 19.626 1.00 37.84 210 GLN A O 1
ATOM 1553 N N . THR A 1 211 ? -8.622 6.222 17.805 1.00 36.34 211 THR A N 1
ATOM 1554 C CA . THR A 1 211 ? -8.589 4.800 18.179 1.00 36.34 211 THR A CA 1
ATOM 1555 C C . THR A 1 211 ? -7.560 4.024 17.359 1.00 36.34 211 THR A C 1
ATOM 1557 O O . THR A 1 211 ? -7.617 4.017 16.136 1.00 36.34 211 THR A O 1
ATOM 1560 N N . ALA A 1 212 ? -6.674 3.345 18.097 1.00 35.03 212 ALA A N 1
ATOM 1561 C CA . ALA A 1 212 ? -5.589 2.439 17.698 1.00 35.03 212 ALA A CA 1
ATOM 1562 C C . ALA A 1 212 ? -4.236 3.074 17.287 1.00 35.03 212 ALA A C 1
ATOM 1564 O O . ALA A 1 212 ? -3.915 3.258 16.123 1.00 35.03 212 ALA A O 1
ATOM 1565 N N . GLN A 1 213 ? -3.432 3.352 18.321 1.00 37.31 213 GLN A N 1
ATOM 1566 C CA . GLN A 1 213 ? -1.965 3.243 18.384 1.00 37.31 213 GLN A CA 1
ATOM 1567 C C . GLN A 1 213 ? -1.139 3.745 17.188 1.00 37.31 213 GLN A C 1
ATOM 1569 O O . GLN A 1 213 ? -0.844 3.046 16.226 1.00 37.31 213 GLN A O 1
ATOM 1574 N N . THR A 1 214 ? -0.625 4.955 17.374 1.00 41.81 214 THR A N 1
ATOM 1575 C CA . THR A 1 214 ? 0.461 5.609 16.642 1.00 41.81 214 THR A CA 1
ATOM 1576 C C . THR A 1 214 ? 1.799 4.854 16.784 1.00 41.81 214 THR A C 1
ATOM 1578 O O . THR A 1 214 ? 2.741 5.375 17.371 1.00 41.81 214 THR A O 1
ATOM 1581 N N . MET A 1 215 ? 1.908 3.624 16.279 1.00 54.41 215 MET A N 1
ATOM 1582 C CA . MET A 1 215 ? 3.187 2.915 16.134 1.00 54.41 215 MET A CA 1
ATOM 1583 C C . MET A 1 215 ? 3.509 2.771 14.645 1.00 54.41 215 MET A C 1
ATOM 1585 O O . MET A 1 215 ? 2.935 1.942 13.954 1.00 54.41 215 MET A O 1
ATOM 1589 N N . GLY A 1 216 ? 4.403 3.634 14.154 1.00 74.12 216 GLY A N 1
ATOM 1590 C CA . GLY A 1 216 ? 4.879 3.631 12.770 1.00 74.12 216 GLY A CA 1
ATOM 1591 C C . GLY A 1 216 ? 3.923 4.298 11.771 1.00 74.12 216 GLY A C 1
ATOM 1592 O O . GLY A 1 216 ? 2.705 4.172 11.822 1.00 74.12 216 GLY A O 1
ATOM 1593 N N . GLY A 1 217 ? 4.468 5.076 10.843 1.00 91.31 217 GLY A N 1
ATOM 1594 C CA . GLY A 1 217 ? 3.726 5.566 9.685 1.00 91.31 217 GLY A CA 1
ATOM 1595 C C . GLY A 1 217 ? 4.594 6.455 8.810 1.00 91.31 217 GLY A C 1
ATOM 1596 O O . GLY A 1 217 ? 5.613 6.968 9.266 1.00 91.31 217 GLY A O 1
ATOM 1597 N N . ILE A 1 218 ? 4.170 6.688 7.570 1.00 95.06 218 ILE A N 1
ATOM 1598 C CA . ILE A 1 218 ? 4.798 7.685 6.696 1.00 95.06 218 ILE A CA 1
ATOM 1599 C C . ILE A 1 218 ? 4.273 9.073 7.077 1.00 95.06 218 ILE A C 1
ATOM 1601 O O . ILE A 1 218 ? 3.064 9.306 7.068 1.00 95.06 218 ILE A O 1
ATOM 1605 N N . ALA A 1 219 ? 5.179 9.986 7.425 1.00 95.19 219 ALA A N 1
ATOM 1606 C CA . ALA A 1 219 ? 4.871 11.388 7.688 1.00 95.19 219 ALA A CA 1
ATOM 1607 C C . ALA A 1 219 ? 4.770 12.190 6.387 1.00 95.19 219 ALA A C 1
ATOM 1609 O O . ALA A 1 219 ? 3.849 12.986 6.225 1.00 95.19 219 ALA A O 1
ATOM 1610 N N . SER A 1 220 ? 5.696 11.973 5.448 1.00 96.12 220 SER A N 1
ATOM 1611 C CA . SER A 1 220 ? 5.641 12.607 4.130 1.00 96.12 220 SER A CA 1
ATOM 1612 C C . SER A 1 220 ? 6.297 11.762 3.040 1.00 96.12 220 SER A C 1
ATOM 1614 O O . SER A 1 220 ? 7.186 10.949 3.299 1.00 96.12 220 SER A O 1
ATOM 1616 N N . LEU A 1 221 ? 5.835 11.965 1.807 1.00 97.56 221 LEU A N 1
ATOM 1617 C CA . LEU A 1 221 ? 6.435 11.436 0.587 1.00 97.56 221 LEU A CA 1
ATOM 1618 C C . LEU A 1 221 ? 6.555 12.590 -0.408 1.00 97.56 221 LEU A C 1
ATOM 1620 O O . LEU A 1 221 ? 5.570 13.276 -0.679 1.00 97.56 221 LEU A O 1
ATOM 1624 N N . ARG A 1 222 ? 7.751 12.798 -0.953 1.00 97.94 222 ARG A N 1
ATOM 1625 C CA . ARG A 1 222 ? 8.041 13.834 -1.946 1.00 97.94 222 ARG A CA 1
ATOM 1626 C C . ARG A 1 222 ? 8.621 13.186 -3.195 1.00 97.94 222 ARG A C 1
ATOM 1628 O O . ARG A 1 222 ? 9.558 12.397 -3.098 1.00 97.94 222 ARG A O 1
ATOM 1635 N N . LEU A 1 223 ? 8.056 13.524 -4.350 1.00 98.00 223 LEU A N 1
ATOM 1636 C CA . LEU A 1 223 ? 8.546 13.121 -5.664 1.00 98.00 223 LEU A CA 1
ATOM 1637 C C . LEU A 1 223 ? 9.020 14.384 -6.385 1.00 98.00 223 LEU A C 1
ATOM 1639 O O . LEU A 1 223 ? 8.232 15.300 -6.604 1.00 98.00 223 LEU A O 1
ATOM 1643 N N . GLU A 1 224 ? 10.303 14.443 -6.724 1.00 98.06 224 GLU A N 1
ATOM 1644 C CA . GLU A 1 224 ? 10.899 15.545 -7.476 1.00 98.06 224 GLU A CA 1
ATOM 1645 C C . GLU A 1 224 ? 11.391 15.041 -8.824 1.00 98.06 224 GLU A C 1
ATOM 1647 O O . GLU A 1 224 ? 12.297 14.212 -8.889 1.00 98.06 224 GLU A O 1
ATOM 1652 N N . GLU A 1 225 ? 10.802 15.536 -9.904 1.00 97.88 225 GLU A N 1
ATOM 1653 C CA . GLU A 1 225 ? 11.241 15.206 -11.254 1.00 97.88 225 GLU A CA 1
ATOM 1654 C C . GLU A 1 225 ? 12.322 16.186 -11.724 1.00 97.88 225 GLU A C 1
ATOM 1656 O O . GLU A 1 225 ? 12.158 17.406 -11.673 1.00 97.88 225 GLU A O 1
ATOM 1661 N N . ASP A 1 226 ? 13.445 15.639 -12.181 1.00 96.62 226 ASP A N 1
ATOM 1662 C CA . ASP A 1 226 ? 14.548 16.367 -12.789 1.00 96.62 226 ASP A CA 1
ATOM 1663 C C . ASP A 1 226 ? 14.908 15.772 -14.160 1.00 96.62 226 ASP A C 1
ATOM 1665 O O . ASP A 1 226 ? 14.435 14.713 -14.572 1.00 96.62 226 ASP A O 1
ATOM 1669 N N . ARG A 1 227 ? 15.812 16.441 -14.887 1.00 95.94 227 ARG A N 1
ATOM 1670 C CA . ARG A 1 227 ? 16.297 15.984 -16.206 1.00 95.94 227 ARG A CA 1
ATOM 1671 C C . ARG A 1 227 ? 16.988 14.609 -16.193 1.00 95.94 227 ARG A C 1
ATOM 1673 O O . ARG A 1 227 ? 17.330 14.084 -17.247 1.00 95.94 227 ARG A O 1
ATOM 1680 N N . HIS A 1 228 ? 17.276 14.065 -15.016 1.00 94.44 228 HIS A N 1
ATOM 1681 C CA . HIS A 1 228 ? 17.957 12.795 -14.801 1.00 94.44 228 HIS A CA 1
ATOM 1682 C C . HIS A 1 228 ? 17.022 11.716 -14.212 1.00 94.44 228 HIS A C 1
ATOM 1684 O O . HIS A 1 228 ? 17.481 10.594 -13.993 1.00 94.44 228 HIS A O 1
ATOM 1690 N N . GLY A 1 229 ? 15.745 12.014 -13.946 1.00 97.25 229 GLY A N 1
ATOM 1691 C CA . GLY A 1 229 ? 14.744 11.076 -13.434 1.00 97.25 229 GLY A CA 1
ATOM 1692 C C . GLY A 1 229 ? 13.922 11.644 -12.279 1.00 97.25 229 GLY A C 1
ATOM 1693 O O . GLY A 1 229 ? 13.794 12.850 -12.127 1.00 97.25 229 GLY A O 1
ATOM 1694 N N . VAL A 1 230 ? 13.362 10.765 -11.451 1.00 98.19 230 VAL A N 1
ATOM 1695 C CA . VAL A 1 230 ? 12.512 11.144 -10.314 1.00 98.19 230 VAL A CA 1
ATOM 1696 C C . VAL A 1 230 ? 13.235 10.821 -9.014 1.00 98.19 230 VAL A C 1
ATOM 1698 O O . VAL A 1 230 ? 13.559 9.664 -8.756 1.00 98.19 230 VAL A O 1
ATOM 1701 N N . THR A 1 231 ? 13.502 11.828 -8.190 1.00 98.44 231 THR A N 1
ATOM 1702 C CA . THR A 1 231 ? 14.022 11.664 -6.829 1.00 98.44 231 THR A CA 1
ATOM 1703 C C . THR A 1 231 ? 12.848 11.489 -5.873 1.00 98.44 231 THR A C 1
ATOM 1705 O O . THR A 1 231 ? 11.955 12.328 -5.804 1.00 98.44 231 THR A O 1
ATOM 1708 N N . ILE A 1 232 ? 12.833 10.375 -5.154 1.00 98.44 232 ILE A N 1
ATOM 1709 C CA . ILE A 1 232 ? 11.769 9.973 -4.239 1.00 98.44 232 ILE A CA 1
ATOM 1710 C C . ILE A 1 232 ? 12.330 10.045 -2.826 1.00 98.44 232 ILE A C 1
ATOM 1712 O O . ILE A 1 232 ? 13.266 9.314 -2.502 1.00 98.44 232 ILE A O 1
ATOM 1716 N N . THR A 1 233 ? 11.725 10.882 -1.991 1.00 98.50 233 THR A N 1
ATOM 1717 C CA . THR A 1 233 ? 12.087 11.063 -0.583 1.00 98.50 233 THR A CA 1
ATOM 1718 C C . THR A 1 233 ? 10.907 10.662 0.288 1.00 98.50 233 THR A C 1
ATOM 1720 O O . THR A 1 233 ? 9.830 11.245 0.170 1.00 98.50 233 THR A O 1
ATOM 1723 N N . ALA A 1 234 ? 11.099 9.680 1.164 1.00 97.88 234 ALA A N 1
ATOM 1724 C CA . ALA A 1 234 ? 10.114 9.275 2.161 1.00 97.88 234 ALA A CA 1
ATOM 1725 C C . ALA A 1 234 ? 10.627 9.616 3.562 1.00 97.88 234 ALA A C 1
ATOM 1727 O O . ALA A 1 234 ? 11.795 9.376 3.865 1.00 97.88 234 ALA A O 1
ATOM 1728 N N . VAL A 1 235 ? 9.747 10.154 4.406 1.00 97.94 235 VAL A N 1
ATOM 1729 C CA . VAL A 1 235 ? 10.027 10.462 5.813 1.00 97.94 235 VAL A CA 1
ATOM 1730 C C . VAL A 1 235 ? 8.991 9.749 6.670 1.00 97.94 235 VAL A C 1
ATOM 1732 O O . VAL A 1 235 ? 7.788 9.957 6.487 1.00 97.94 235 VAL A O 1
ATOM 1735 N N . ALA A 1 236 ? 9.438 8.903 7.592 1.00 96.81 236 ALA A N 1
ATOM 1736 C CA . ALA A 1 236 ? 8.588 8.252 8.580 1.00 96.81 236 ALA A CA 1
ATOM 1737 C C . ALA A 1 236 ? 8.271 9.190 9.759 1.00 96.81 236 ALA A C 1
ATOM 1739 O O . ALA A 1 236 ? 8.895 10.234 9.951 1.00 96.81 236 ALA A O 1
ATOM 1740 N N . LYS A 1 237 ? 7.252 8.843 10.549 1.00 95.38 237 LYS A N 1
ATOM 1741 C CA . LYS A 1 237 ? 6.803 9.625 11.716 1.00 95.38 237 LYS A CA 1
ATOM 1742 C C . LYS A 1 237 ? 7.836 9.710 12.842 1.00 95.38 237 LYS A C 1
ATOM 1744 O O . LYS A 1 237 ? 7.752 10.624 13.654 1.00 95.38 237 LYS A O 1
ATOM 1749 N N . ASP A 1 238 ? 8.786 8.787 12.883 1.00 93.56 238 ASP A N 1
ATOM 1750 C CA . ASP A 1 238 ? 9.934 8.789 13.796 1.00 93.56 238 ASP A CA 1
ATOM 1751 C C . ASP A 1 238 ? 11.080 9.713 13.326 1.00 93.56 238 ASP A C 1
ATOM 1753 O O . ASP A 1 238 ? 12.065 9.882 14.039 1.00 93.56 238 ASP A O 1
ATOM 1757 N N . GLY A 1 239 ? 10.953 10.331 12.144 1.00 96.12 239 GLY A N 1
ATOM 1758 C CA . GLY A 1 239 ? 11.969 11.186 11.529 1.00 96.12 239 GLY A CA 1
ATOM 1759 C C . GLY A 1 239 ? 12.948 10.443 10.614 1.00 96.12 239 GLY A C 1
ATOM 1760 O O . GLY A 1 239 ? 13.743 11.091 9.925 1.00 96.12 239 GLY A O 1
ATOM 1761 N N . THR A 1 240 ? 12.880 9.111 10.542 1.00 96.31 240 THR A N 1
ATOM 1762 C CA . THR A 1 240 ? 13.726 8.318 9.645 1.00 96.31 240 THR A CA 1
ATOM 1763 C C . THR A 1 240 ? 13.432 8.695 8.197 1.00 96.31 240 THR A C 1
ATOM 1765 O O . THR A 1 240 ? 12.277 8.836 7.793 1.00 96.31 240 THR A O 1
ATOM 1768 N N . THR A 1 241 ? 14.486 8.893 7.405 1.00 97.81 241 THR A N 1
ATOM 1769 C CA . THR A 1 241 ? 14.377 9.384 6.028 1.00 97.81 241 THR A CA 1
ATOM 1770 C C . THR A 1 241 ? 15.104 8.455 5.068 1.00 97.81 241 THR A C 1
ATOM 1772 O O . THR A 1 241 ? 16.231 8.041 5.329 1.00 97.81 241 THR A O 1
ATOM 1775 N N . ALA A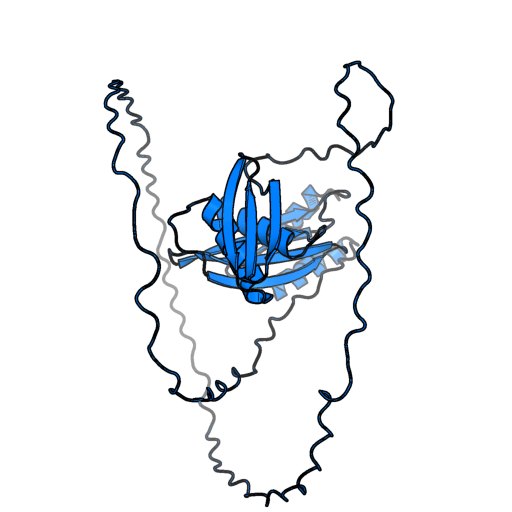 1 242 ? 14.480 8.174 3.926 1.00 98.00 242 ALA A N 1
ATOM 1776 C CA . ALA A 1 242 ? 15.072 7.425 2.828 1.00 98.00 242 ALA A CA 1
ATOM 1777 C C . ALA A 1 242 ? 14.894 8.189 1.514 1.00 98.00 242 ALA A C 1
ATOM 1779 O O . ALA A 1 242 ? 13.843 8.780 1.259 1.00 98.00 242 ALA A O 1
ATOM 1780 N N . VAL A 1 243 ? 15.929 8.160 0.672 1.00 98.00 243 VAL A N 1
ATOM 1781 C CA . VAL A 1 243 ? 15.943 8.826 -0.635 1.00 98.00 243 VAL A CA 1
ATOM 1782 C C . VAL A 1 243 ? 16.429 7.848 -1.697 1.00 98.00 243 VAL A C 1
ATOM 1784 O O . VAL A 1 243 ? 17.466 7.207 -1.523 1.00 98.00 243 VAL A O 1
ATOM 1787 N N . ARG A 1 244 ? 15.713 7.745 -2.820 1.00 97.69 244 ARG A N 1
ATOM 1788 C CA . ARG A 1 244 ? 16.163 6.996 -4.004 1.00 97.69 244 ARG A CA 1
ATOM 1789 C C . ARG A 1 244 ? 15.806 7.717 -5.290 1.00 97.69 244 ARG A C 1
ATOM 1791 O O . ARG A 1 244 ? 14.859 8.492 -5.344 1.00 97.69 244 ARG A O 1
ATOM 1798 N N . LYS A 1 245 ? 16.545 7.406 -6.353 1.00 97.62 245 LYS A N 1
ATOM 1799 C CA . LYS A 1 245 ? 16.253 7.870 -7.708 1.00 97.62 245 LYS A CA 1
ATOM 1800 C C . LYS A 1 245 ? 15.575 6.764 -8.515 1.00 97.62 245 LYS A C 1
ATOM 1802 O O . LYS A 1 245 ? 16.022 5.618 -8.494 1.00 97.62 245 LYS A O 1
ATOM 1807 N N . ALA A 1 246 ? 14.523 7.119 -9.235 1.00 97.81 246 ALA A N 1
ATOM 1808 C CA . ALA A 1 246 ? 13.777 6.270 -10.149 1.00 97.81 246 ALA A CA 1
ATOM 1809 C C . ALA A 1 246 ? 13.810 6.851 -11.568 1.00 97.81 246 ALA A C 1
ATOM 1811 O O . ALA A 1 246 ? 14.107 8.028 -11.784 1.00 97.81 246 ALA A O 1
ATOM 1812 N N . ARG A 1 247 ? 13.503 6.014 -12.560 1.00 97.69 247 ARG A N 1
ATOM 1813 C CA . ARG A 1 247 ? 13.278 6.486 -13.934 1.00 97.69 247 ARG A CA 1
ATOM 1814 C C . ARG A 1 247 ? 11.924 7.213 -14.014 1.00 97.69 247 ARG A C 1
ATOM 1816 O O . ARG A 1 247 ? 11.031 6.851 -13.249 1.00 97.69 247 ARG A O 1
ATOM 1823 N N . PRO A 1 248 ? 11.741 8.172 -14.942 1.00 96.38 248 PRO A N 1
ATOM 1824 C CA . PRO A 1 248 ? 10.485 8.906 -15.117 1.00 96.38 248 PRO A CA 1
ATOM 1825 C C . PRO A 1 248 ? 9.464 8.057 -15.895 1.00 96.38 248 PRO A C 1
ATOM 1827 O O . PRO A 1 248 ? 9.036 8.393 -16.992 1.00 96.38 248 PRO A O 1
ATOM 1830 N N . HIS A 1 249 ? 9.143 6.883 -15.359 1.00 96.94 249 HIS A N 1
ATOM 1831 C CA . HIS A 1 249 ? 8.137 5.972 -15.891 1.00 96.94 249 HIS A CA 1
ATOM 1832 C C . HIS A 1 249 ? 7.273 5.503 -14.731 1.00 96.94 249 HIS A C 1
ATOM 1834 O O . HIS A 1 249 ? 7.805 5.210 -13.663 1.00 96.94 249 HIS A O 1
ATOM 1840 N N . GLU A 1 250 ? 5.967 5.381 -14.943 1.00 95.19 250 GLU A N 1
ATOM 1841 C CA . GLU A 1 250 ? 5.004 5.081 -13.883 1.00 95.19 250 GLU A CA 1
ATOM 1842 C C . GLU A 1 250 ? 5.391 3.841 -13.057 1.00 95.19 250 GLU A C 1
ATOM 1844 O O . GLU A 1 250 ? 5.578 3.945 -11.847 1.00 95.19 250 GLU A O 1
ATOM 1849 N N . ASP A 1 251 ? 5.642 2.697 -13.702 1.00 96.06 251 ASP A N 1
ATOM 1850 C CA . ASP A 1 251 ? 6.101 1.480 -13.008 1.00 96.06 251 ASP A CA 1
ATOM 1851 C C . ASP A 1 251 ? 7.422 1.664 -12.246 1.00 96.06 251 ASP A C 1
ATOM 1853 O O . ASP A 1 251 ? 7.614 1.107 -11.165 1.00 96.06 251 ASP A O 1
ATOM 1857 N N . ALA A 1 252 ? 8.350 2.455 -12.791 1.00 96.88 252 ALA A N 1
ATOM 1858 C CA . ALA A 1 252 ? 9.627 2.723 -12.140 1.00 96.88 252 ALA A CA 1
ATOM 1859 C C . ALA A 1 252 ? 9.453 3.629 -10.916 1.00 96.88 252 ALA A C 1
ATOM 1861 O O . ALA A 1 252 ? 10.145 3.431 -9.920 1.00 96.88 252 ALA A O 1
ATOM 1862 N N . ILE A 1 253 ? 8.517 4.579 -10.968 1.00 97.69 253 ILE A N 1
ATOM 1863 C CA . ILE A 1 253 ? 8.143 5.424 -9.834 1.00 97.69 253 ILE A CA 1
ATOM 1864 C C . ILE A 1 253 ? 7.468 4.570 -8.761 1.00 97.69 253 ILE A C 1
ATOM 1866 O O . ILE A 1 253 ? 7.890 4.631 -7.612 1.00 97.69 253 ILE A O 1
ATOM 1870 N N . ARG A 1 254 ? 6.492 3.721 -9.118 1.00 97.75 254 ARG A N 1
ATOM 1871 C CA . ARG A 1 254 ? 5.813 2.811 -8.172 1.0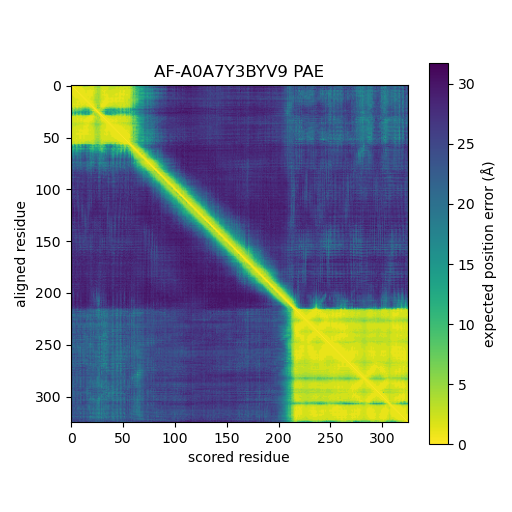0 97.75 254 ARG A CA 1
ATOM 1872 C C . ARG A 1 254 ? 6.817 1.906 -7.451 1.00 97.75 254 ARG A C 1
ATOM 1874 O O . ARG A 1 254 ? 6.867 1.899 -6.223 1.00 97.75 254 ARG A O 1
ATOM 1881 N N . ASN A 1 255 ? 7.678 1.217 -8.203 1.00 97.69 255 ASN A N 1
ATOM 1882 C CA . ASN A 1 255 ? 8.741 0.378 -7.638 1.00 97.69 255 ASN A CA 1
ATOM 1883 C C . ASN A 1 255 ? 9.761 1.197 -6.832 1.00 97.69 255 ASN A C 1
ATOM 1885 O O . ASN A 1 255 ? 10.236 0.748 -5.791 1.00 97.69 255 ASN A O 1
ATOM 1889 N N . GLY A 1 256 ? 10.077 2.411 -7.287 1.00 98.06 256 GLY A N 1
ATOM 1890 C CA . GLY A 1 256 ? 10.945 3.344 -6.580 1.00 98.06 256 GLY A CA 1
ATOM 1891 C C . GLY A 1 256 ? 10.375 3.754 -5.224 1.00 98.06 256 GLY A C 1
ATOM 1892 O O . GLY A 1 256 ? 11.104 3.732 -4.241 1.00 98.06 256 GLY A O 1
ATOM 1893 N N . VAL A 1 257 ? 9.076 4.054 -5.142 1.00 98.38 257 VAL A N 1
ATOM 1894 C CA . VAL A 1 257 ? 8.381 4.369 -3.884 1.00 98.38 257 VAL A CA 1
ATOM 1895 C C . VAL A 1 257 ? 8.463 3.189 -2.921 1.00 98.38 257 VAL A C 1
ATOM 1897 O O . VAL A 1 257 ? 8.855 3.378 -1.772 1.00 98.38 257 VAL A O 1
ATOM 1900 N N . ILE A 1 258 ? 8.165 1.978 -3.393 1.00 98.25 258 ILE A N 1
ATOM 1901 C CA . ILE A 1 258 ? 8.212 0.755 -2.578 1.00 98.25 258 ILE A CA 1
ATOM 1902 C C . ILE A 1 258 ? 9.627 0.526 -2.031 1.00 98.25 258 ILE A C 1
ATOM 1904 O O . ILE A 1 258 ? 9.797 0.331 -0.830 1.00 98.25 258 ILE A O 1
ATOM 1908 N N . ALA A 1 259 ? 10.647 0.642 -2.886 1.00 98.06 259 ALA A N 1
ATOM 1909 C CA . ALA A 1 259 ? 12.050 0.493 -2.503 1.00 98.06 259 ALA A CA 1
ATOM 1910 C C . ALA A 1 259 ? 12.551 1.596 -1.551 1.00 98.06 259 ALA A C 1
ATOM 1912 O O . ALA A 1 259 ? 13.440 1.356 -0.732 1.00 98.06 259 ALA A O 1
ATOM 1913 N N . THR A 1 260 ? 12.037 2.823 -1.675 1.00 98.44 260 THR A N 1
ATOM 1914 C CA . THR A 1 260 ? 12.365 3.923 -0.757 1.00 98.44 260 THR A CA 1
ATOM 1915 C C . THR A 1 260 ? 11.728 3.686 0.606 1.00 98.44 260 THR A C 1
ATOM 1917 O O . THR A 1 260 ? 12.396 3.852 1.620 1.00 98.44 260 THR A O 1
ATOM 1920 N N . VAL A 1 261 ? 10.466 3.253 0.647 1.00 98.12 261 VAL A N 1
ATOM 1921 C CA . VAL A 1 261 ? 9.762 2.967 1.904 1.00 98.12 261 VAL A CA 1
ATOM 1922 C C . VAL A 1 261 ? 10.345 1.746 2.609 1.00 98.12 261 VAL A C 1
ATOM 1924 O O . VAL A 1 261 ? 10.546 1.800 3.817 1.00 98.12 261 VAL A O 1
ATOM 1927 N N . SER A 1 262 ? 10.689 0.673 1.891 1.00 97.69 262 SER A N 1
A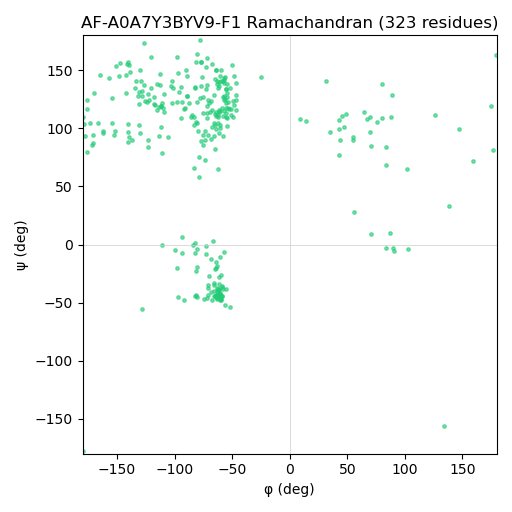TOM 1928 C CA . SER A 1 262 ? 11.333 -0.498 2.505 1.00 97.69 262 SER A CA 1
ATOM 1929 C C . SER A 1 262 ? 12.690 -0.150 3.129 1.00 97.69 262 SER A C 1
ATOM 1931 O O . SER A 1 262 ? 13.041 -0.680 4.180 1.00 97.69 262 SER A O 1
ATOM 1933 N N . ALA A 1 263 ? 13.429 0.789 2.524 1.00 97.69 263 ALA A N 1
ATOM 1934 C CA . ALA A 1 263 ? 14.712 1.264 3.040 1.00 97.69 263 ALA A CA 1
ATOM 1935 C C . ALA A 1 263 ? 14.597 2.066 4.350 1.00 97.69 263 ALA A C 1
ATOM 1937 O O . ALA A 1 263 ? 15.619 2.298 4.990 1.00 97.69 263 ALA A O 1
ATOM 1938 N N . LEU A 1 264 ? 13.388 2.473 4.763 1.00 97.06 264 LEU A N 1
ATOM 1939 C CA . LEU A 1 264 ? 13.160 3.053 6.091 1.00 97.06 264 LEU A CA 1
ATOM 1940 C C . LEU A 1 264 ? 13.306 2.009 7.211 1.00 97.06 264 LEU A C 1
ATOM 1942 O O . LEU A 1 264 ? 13.650 2.385 8.325 1.00 97.06 264 LEU A O 1
ATOM 1946 N N . PHE A 1 265 ? 13.061 0.725 6.923 1.00 96.31 265 PHE A N 1
ATOM 1947 C CA . PHE A 1 265 ? 13.139 -0.369 7.901 1.00 96.31 265 PHE A CA 1
ATOM 1948 C C . PHE A 1 265 ? 14.526 -1.018 7.922 1.00 96.31 265 PHE A C 1
ATOM 1950 O O . PHE A 1 265 ? 15.116 -1.194 8.983 1.00 96.31 265 PHE A O 1
ATOM 1957 N N . ASP A 1 266 ? 15.061 -1.345 6.743 1.00 96.38 266 ASP A N 1
ATOM 1958 C CA . ASP A 1 266 ? 16.424 -1.854 6.587 1.00 96.38 266 ASP A CA 1
ATOM 1959 C C . ASP A 1 266 ? 17.067 -1.249 5.325 1.00 96.38 266 ASP A C 1
ATOM 1961 O O . ASP A 1 266 ? 16.776 -1.682 4.204 1.00 96.38 266 ASP A O 1
ATOM 1965 N N . PRO A 1 267 ? 17.965 -0.256 5.474 1.00 96.12 267 PRO A N 1
ATOM 1966 C CA . PRO A 1 267 ? 18.652 0.370 4.347 1.00 96.12 267 PRO A CA 1
ATOM 1967 C C . PRO A 1 267 ? 19.566 -0.578 3.555 1.00 96.12 267 PRO A C 1
ATOM 1969 O O . PRO A 1 267 ? 19.962 -0.242 2.435 1.00 96.12 267 PRO A O 1
ATOM 1972 N N . ARG A 1 268 ? 19.959 -1.721 4.138 1.00 96.69 268 ARG A N 1
ATOM 1973 C CA . ARG A 1 268 ? 20.888 -2.691 3.537 1.00 96.69 268 ARG A CA 1
ATOM 1974 C C . ARG A 1 268 ? 20.168 -3.858 2.869 1.00 96.69 268 ARG A C 1
ATOM 1976 O O . ARG A 1 268 ? 20.771 -4.500 2.006 1.00 96.69 268 ARG A O 1
ATOM 1983 N N . ALA A 1 269 ? 18.914 -4.121 3.228 1.00 95.31 269 ALA A N 1
ATOM 1984 C CA . ALA A 1 269 ? 18.111 -5.140 2.571 1.00 95.31 269 ALA A CA 1
ATOM 1985 C C . ALA A 1 269 ? 17.839 -4.768 1.100 1.00 95.31 269 ALA A C 1
ATOM 1987 O O . ALA A 1 269 ? 17.612 -3.595 0.771 1.00 95.31 269 ALA A O 1
ATOM 1988 N N . PRO A 1 270 ? 17.837 -5.749 0.180 1.00 96.81 270 PRO A N 1
ATOM 1989 C CA . PRO A 1 270 ? 17.344 -5.512 -1.167 1.00 96.81 270 PRO A CA 1
ATOM 1990 C C . PRO A 1 270 ? 15.848 -5.170 -1.120 1.00 96.81 270 PRO A C 1
ATOM 1992 O O . PRO A 1 270 ? 15.116 -5.618 -0.236 1.00 96.81 270 PRO A O 1
ATOM 1995 N N . ALA A 1 271 ? 15.395 -4.360 -2.078 1.00 96.56 271 ALA A N 1
ATOM 1996 C CA . ALA A 1 271 ? 13.991 -3.974 -2.161 1.00 96.56 271 ALA A CA 1
ATOM 1997 C C . ALA A 1 271 ? 13.098 -5.215 -2.365 1.00 96.56 271 ALA A C 1
ATOM 1999 O O . ALA A 1 271 ? 13.479 -6.096 -3.144 1.00 96.56 271 ALA A O 1
ATOM 2000 N N . PRO A 1 272 ? 11.926 -5.284 -1.708 1.00 97.44 272 PRO A N 1
ATOM 2001 C CA . PRO A 1 272 ? 11.001 -6.394 -1.889 1.00 97.44 272 PRO A CA 1
ATOM 2002 C C . PRO A 1 272 ? 10.470 -6.429 -3.326 1.00 97.44 272 PRO A C 1
ATOM 2004 O O . PRO A 1 272 ? 10.337 -5.396 -3.991 1.00 97.44 272 PRO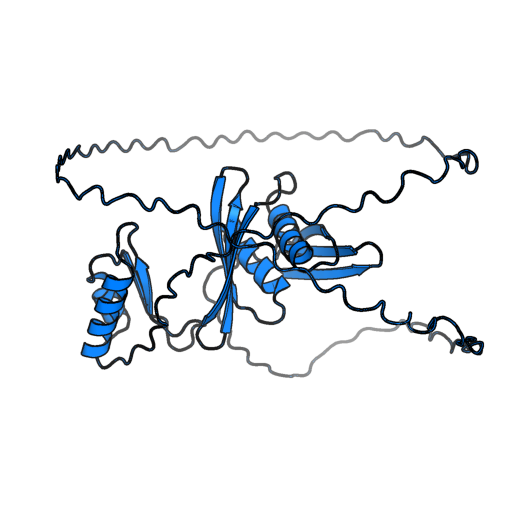 A O 1
ATOM 2007 N N . PHE A 1 273 ? 10.154 -7.627 -3.807 1.00 97.06 273 PHE A N 1
ATOM 2008 C CA . PHE A 1 273 ? 9.567 -7.823 -5.122 1.00 97.06 273 PHE A CA 1
ATOM 2009 C C . PHE A 1 273 ? 8.056 -7.588 -5.074 1.00 97.06 273 PHE A C 1
ATOM 2011 O O . PHE A 1 273 ? 7.353 -8.076 -4.191 1.00 97.06 273 PHE A O 1
ATOM 2018 N N . VAL A 1 274 ? 7.533 -6.844 -6.045 1.00 97.62 274 VAL A N 1
ATOM 2019 C CA . VAL A 1 274 ? 6.099 -6.558 -6.127 1.00 97.62 274 VAL A CA 1
ATOM 2020 C C . VAL A 1 274 ? 5.394 -7.720 -6.810 1.00 97.62 274 VAL A C 1
ATOM 2022 O O . VAL A 1 274 ? 5.527 -7.913 -8.016 1.00 97.62 274 VAL A O 1
ATOM 2025 N N . VAL A 1 275 ? 4.608 -8.479 -6.048 1.00 97.50 275 VAL A N 1
ATOM 2026 C CA . VAL A 1 275 ? 3.817 -9.595 -6.585 1.00 97.50 275 VAL A CA 1
ATOM 2027 C C . VAL A 1 275 ? 2.537 -9.078 -7.230 1.00 97.50 275 VAL A C 1
ATOM 2029 O O . VAL A 1 275 ? 2.154 -9.521 -8.312 1.00 97.50 275 VAL A O 1
ATOM 2032 N N . ALA A 1 276 ? 1.847 -8.157 -6.554 1.00 96.19 276 ALA A N 1
ATOM 2033 C CA . ALA A 1 276 ? 0.619 -7.560 -7.056 1.00 96.19 276 ALA A CA 1
ATOM 2034 C C . ALA A 1 276 ? 0.349 -6.199 -6.413 1.00 96.19 276 ALA A C 1
ATOM 2036 O O . ALA A 1 276 ? 0.526 -6.023 -5.210 1.00 96.19 276 ALA A O 1
ATOM 2037 N N . ILE A 1 277 ? -0.183 -5.276 -7.211 1.00 97.06 277 ILE A N 1
ATOM 2038 C CA . ILE A 1 277 ? -0.847 -4.061 -6.737 1.00 97.06 277 ILE A CA 1
ATOM 2039 C C . ILE A 1 277 ? -2.287 -4.149 -7.227 1.00 97.06 277 ILE A C 1
ATOM 2041 O O . ILE A 1 277 ? -2.533 -4.397 -8.409 1.00 97.06 277 ILE A O 1
ATOM 2045 N N . ARG A 1 278 ? -3.245 -4.009 -6.315 1.00 96.56 278 ARG A N 1
ATOM 2046 C CA . ARG A 1 278 ? -4.671 -4.014 -6.630 1.00 96.56 278 ARG A CA 1
ATOM 2047 C C . ARG A 1 278 ? -5.296 -2.721 -6.163 1.00 96.56 278 ARG A C 1
ATOM 2049 O O . ARG A 1 278 ? -5.255 -2.399 -4.982 1.00 96.56 278 ARG A O 1
ATOM 2056 N N . GLU A 1 279 ? -5.927 -2.038 -7.098 1.00 95.00 279 GLU A N 1
ATOM 2057 C CA . GLU A 1 279 ? -6.775 -0.891 -6.825 1.00 95.00 279 GLU A CA 1
ATOM 2058 C C . GLU A 1 279 ? -8.228 -1.374 -6.750 1.00 95.00 279 GLU A C 1
ATOM 2060 O O . GLU A 1 279 ? -8.714 -2.161 -7.574 1.00 95.00 279 GLU A O 1
ATOM 2065 N N . SER A 1 280 ? -8.929 -0.959 -5.705 1.00 92.94 280 SER A N 1
ATOM 2066 C CA . SER A 1 280 ? -10.332 -1.289 -5.490 1.00 92.94 280 SER A CA 1
ATOM 2067 C C . SER A 1 280 ? -11.073 -0.079 -4.952 1.00 92.94 280 SER A C 1
ATOM 2069 O O . SER A 1 280 ? -10.472 0.789 -4.340 1.00 92.94 280 SER A O 1
ATOM 2071 N N . VAL A 1 281 ? -12.379 -0.014 -5.192 1.00 92.31 281 VAL A N 1
ATOM 2072 C CA . VAL A 1 281 ? -13.240 1.024 -4.623 1.00 92.31 281 VAL A CA 1
ATOM 2073 C C . VAL A 1 281 ? -14.148 0.338 -3.617 1.00 92.31 281 VAL A C 1
ATOM 2075 O O . VAL A 1 281 ? -14.868 -0.594 -3.987 1.00 92.31 281 VAL A O 1
ATOM 2078 N N . ILE A 1 282 ? -14.097 0.772 -2.362 1.00 88.50 282 ILE A N 1
ATOM 2079 C CA . ILE A 1 282 ? -14.940 0.286 -1.268 1.00 88.50 282 ILE A CA 1
ATOM 2080 C C . ILE A 1 282 ? -15.612 1.507 -0.647 1.00 88.50 282 ILE A C 1
ATOM 2082 O O . ILE A 1 282 ? -14.937 2.457 -0.278 1.00 88.50 282 ILE A O 1
ATOM 2086 N N . GLU A 1 283 ? -16.947 1.505 -0.590 1.00 86.31 283 GLU A N 1
ATOM 2087 C CA . GLU A 1 283 ? -17.735 2.570 0.065 1.00 86.31 283 GLU A CA 1
ATOM 2088 C C . GLU A 1 283 ? -17.462 3.992 -0.468 1.00 86.31 283 GLU A C 1
ATOM 2090 O O . GLU A 1 283 ? -17.641 4.989 0.220 1.00 86.31 283 GLU A O 1
ATOM 2095 N N . GLY A 1 284 ? -17.054 4.095 -1.737 1.00 88.44 284 GLY A N 1
ATOM 2096 C CA . GLY A 1 284 ? -16.715 5.373 -2.371 1.00 88.44 284 GLY A CA 1
ATOM 2097 C C . GLY A 1 284 ? -15.286 5.854 -2.103 1.00 88.44 284 GLY A C 1
ATOM 2098 O O . GLY A 1 284 ? -14.889 6.858 -2.686 1.00 88.44 284 GLY A O 1
ATOM 2099 N N . GLY A 1 285 ? -14.507 5.129 -1.295 1.00 88.38 285 GLY A N 1
ATOM 2100 C CA . GLY A 1 285 ? -13.067 5.315 -1.145 1.00 88.38 285 GLY A CA 1
ATOM 2101 C C . GLY A 1 285 ? -12.280 4.374 -2.055 1.00 88.38 285 GLY A C 1
ATOM 2102 O O . GLY A 1 285 ? -12.583 3.183 -2.162 1.00 88.38 285 GLY A O 1
ATOM 2103 N N . GLU A 1 286 ? -11.254 4.895 -2.715 1.00 94.38 286 GLU A N 1
ATOM 2104 C CA . GLU A 1 286 ? -10.267 4.075 -3.412 1.00 94.38 286 GLU A CA 1
ATOM 2105 C C . GLU A 1 286 ? -9.290 3.471 -2.394 1.00 94.38 286 GLU A C 1
ATOM 2107 O O . GLU A 1 286 ? -8.844 4.136 -1.465 1.00 94.38 286 GLU A O 1
ATOM 2112 N N . ILE A 1 287 ? -8.964 2.192 -2.544 1.00 94.81 287 ILE A N 1
ATOM 2113 C CA . ILE A 1 287 ? -8.056 1.436 -1.684 1.00 94.81 287 ILE A CA 1
ATOM 2114 C C . ILE A 1 287 ? -7.025 0.754 -2.567 1.00 94.81 287 ILE A C 1
ATOM 2116 O O . ILE A 1 287 ? -7.369 0.011 -3.492 1.00 94.81 287 ILE A O 1
ATOM 2120 N N . VAL A 1 288 ? -5.759 0.968 -2.230 1.00 96.88 288 VAL A N 1
ATOM 2121 C CA . VAL A 1 288 ? -4.621 0.261 -2.808 1.00 96.88 288 VAL A CA 1
ATOM 2122 C C . VAL A 1 288 ? -4.231 -0.861 -1.860 1.00 96.88 288 VAL A C 1
ATOM 2124 O O . VAL A 1 288 ? -3.913 -0.619 -0.698 1.00 96.88 288 VAL A O 1
ATOM 2127 N N . THR A 1 289 ? -4.231 -2.089 -2.365 1.00 96.81 289 THR A N 1
ATOM 2128 C CA . THR A 1 289 ? -3.673 -3.265 -1.695 1.00 96.81 289 THR A CA 1
ATOM 2129 C C . THR A 1 289 ? -2.407 -3.689 -2.417 1.00 96.81 289 THR A C 1
ATOM 2131 O O . THR A 1 289 ? -2.417 -3.867 -3.637 1.00 96.81 289 THR A O 1
ATOM 2134 N N . ILE A 1 290 ? -1.326 -3.883 -1.671 1.00 97.56 290 ILE A N 1
ATOM 2135 C CA . ILE A 1 290 ? -0.053 -4.365 -2.190 1.00 97.56 290 ILE A CA 1
ATOM 2136 C C . ILE A 1 290 ? 0.285 -5.726 -1.590 1.00 97.56 290 ILE A C 1
ATOM 2138 O O . ILE A 1 290 ? 0.077 -5.962 -0.402 1.00 97.56 290 ILE A O 1
ATOM 2142 N N . VAL A 1 291 ? 0.795 -6.616 -2.437 1.00 97.31 291 VAL A N 1
ATOM 2143 C CA . VAL A 1 291 ? 1.390 -7.892 -2.044 1.00 97.31 291 VAL A CA 1
ATOM 2144 C C . VAL A 1 291 ? 2.853 -7.850 -2.449 1.00 97.31 291 VAL A C 1
ATOM 2146 O O . VAL A 1 291 ? 3.174 -7.682 -3.631 1.00 97.31 291 VAL A O 1
ATOM 2149 N N . LEU A 1 292 ? 3.722 -7.992 -1.460 1.00 97.88 292 LEU A N 1
ATOM 2150 C CA . LEU A 1 292 ? 5.168 -7.971 -1.593 1.00 97.88 292 LEU A CA 1
ATOM 2151 C C . LEU A 1 292 ? 5.720 -9.361 -1.289 1.00 97.88 292 LEU A C 1
ATOM 2153 O O . LEU A 1 292 ? 5.165 -10.080 -0.464 1.00 97.88 292 LEU A O 1
ATOM 2157 N N . ASP A 1 293 ? 6.800 -9.721 -1.962 1.00 97.75 293 ASP A N 1
ATOM 2158 C CA . ASP A 1 293 ? 7.648 -10.856 -1.617 1.00 97.75 293 ASP A CA 1
ATOM 2159 C C . ASP A 1 293 ? 8.965 -10.282 -1.108 1.00 97.75 293 ASP A C 1
ATOM 2161 O O . ASP A 1 293 ? 9.634 -9.510 -1.807 1.00 97.75 293 ASP A O 1
ATOM 2165 N N . ASP A 1 294 ? 9.288 -10.551 0.146 1.00 96.00 294 ASP A N 1
ATOM 2166 C CA . ASP A 1 294 ? 10.512 -10.052 0.739 1.00 96.00 294 ASP A CA 1
ATOM 2167 C C . ASP A 1 294 ? 11.725 -10.885 0.274 1.00 96.00 294 ASP A C 1
ATOM 2169 O O . ASP A 1 294 ? 11.622 -11.865 -0.463 1.00 96.00 294 ASP A O 1
ATOM 2173 N N . HIS A 1 295 ? 12.929 -10.494 0.683 1.00 93.81 295 HIS A N 1
ATOM 2174 C CA . HIS A 1 295 ? 14.145 -11.194 0.262 1.00 93.81 295 HIS A CA 1
ATOM 2175 C C . HIS A 1 295 ? 14.341 -12.565 0.928 1.00 93.81 295 HIS A C 1
ATOM 2177 O O . HIS A 1 295 ? 15.257 -13.299 0.555 1.00 93.81 295 HIS A O 1
ATOM 2183 N N . THR A 1 296 ? 13.505 -12.903 1.911 1.00 93.81 296 THR A N 1
ATOM 2184 C CA . THR A 1 296 ? 13.462 -14.213 2.564 1.00 93.81 296 THR A CA 1
ATOM 2185 C C . THR A 1 296 ? 12.435 -15.153 1.920 1.00 93.81 296 THR A C 1
ATOM 2187 O O . THR A 1 296 ? 12.440 -16.346 2.221 1.00 93.81 296 THR A O 1
ATOM 2190 N N . GLY A 1 297 ? 11.619 -14.652 0.982 1.00 94.75 297 GLY A N 1
ATOM 2191 C CA . GLY A 1 297 ? 10.522 -15.385 0.346 1.00 94.75 297 GLY A CA 1
ATOM 2192 C C . GLY A 1 297 ? 9.199 -15.296 1.116 1.00 94.75 297 GLY A C 1
ATOM 2193 O O . GLY A 1 297 ? 8.269 -16.062 0.842 1.00 94.75 297 GLY A O 1
ATOM 2194 N N . GLU A 1 298 ? 9.125 -14.426 2.126 1.00 95.81 298 GLU A N 1
ATOM 2195 C CA . GLU A 1 298 ? 7.917 -14.185 2.899 1.00 95.81 298 GLU A CA 1
ATOM 2196 C C . GLU A 1 298 ? 6.999 -13.205 2.166 1.00 95.81 298 GLU A C 1
ATOM 2198 O O . GLU A 1 298 ? 7.421 -12.159 1.664 1.00 95.81 298 GLU A O 1
ATOM 2203 N N . ARG A 1 299 ? 5.702 -13.532 2.134 1.00 96.94 299 ARG A N 1
ATOM 2204 C CA . ARG A 1 299 ? 4.694 -12.672 1.517 1.00 96.94 299 ARG A CA 1
ATOM 2205 C C . ARG A 1 299 ? 4.109 -11.703 2.524 1.00 96.94 299 ARG A C 1
ATOM 2207 O O . ARG A 1 299 ? 3.389 -12.110 3.430 1.00 96.94 299 ARG A O 1
ATOM 2214 N N . LEU A 1 300 ? 4.325 -10.422 2.267 1.00 97.19 300 LEU A N 1
ATOM 2215 C CA . LEU A 1 300 ? 3.786 -9.325 3.054 1.00 97.19 300 LEU A CA 1
ATOM 2216 C C . LEU A 1 300 ? 2.598 -8.703 2.320 1.00 97.19 300 LEU A C 1
ATOM 2218 O O . LEU A 1 300 ? 2.614 -8.553 1.094 1.00 97.19 300 LEU A O 1
ATOM 2222 N N . VAL A 1 301 ? 1.554 -8.334 3.058 1.00 97.25 301 VAL A N 1
ATOM 2223 C CA . VAL A 1 301 ? 0.353 -7.709 2.495 1.00 97.25 301 VAL A CA 1
ATOM 2224 C C . VAL A 1 301 ? 0.051 -6.441 3.264 1.00 97.25 301 VAL A C 1
ATOM 2226 O O . VAL A 1 301 ? 0.002 -6.451 4.485 1.00 97.25 301 VAL A O 1
ATOM 2229 N N . GLY A 1 302 ? -0.194 -5.354 2.542 1.00 96.50 302 GLY A N 1
ATOM 2230 C CA . GLY A 1 302 ? -0.603 -4.095 3.147 1.00 96.50 302 GLY A CA 1
ATOM 2231 C C . GLY A 1 302 ? -1.655 -3.393 2.311 1.00 96.50 302 GLY A C 1
ATOM 2232 O O . GLY A 1 302 ? -1.772 -3.614 1.104 1.00 96.50 302 GLY A O 1
ATOM 2233 N N . ALA A 1 303 ? -2.448 -2.547 2.957 1.00 95.62 303 ALA A N 1
ATOM 2234 C CA . ALA A 1 303 ? -3.493 -1.783 2.296 1.00 95.62 303 ALA A CA 1
ATOM 2235 C C . ALA A 1 303 ? -3.544 -0.346 2.817 1.00 95.62 303 ALA A C 1
ATOM 2237 O O . ALA A 1 303 ? -3.242 -0.083 3.980 1.00 95.62 303 ALA A O 1
ATOM 2238 N N . ALA A 1 304 ? -3.936 0.585 1.951 1.00 95.00 304 ALA A N 1
ATOM 2239 C CA . ALA A 1 304 ? -4.159 1.974 2.319 1.00 95.00 304 ALA A CA 1
ATOM 2240 C C . ALA A 1 304 ? -5.257 2.611 1.466 1.00 95.00 304 ALA A C 1
ATOM 2242 O O . ALA A 1 304 ? -5.378 2.330 0.273 1.00 95.00 304 ALA A O 1
ATOM 2243 N N . VAL A 1 305 ? -6.024 3.508 2.086 1.00 93.06 305 VAL A N 1
ATOM 2244 C CA . VAL A 1 305 ? -7.003 4.355 1.397 1.00 93.06 305 VAL A CA 1
ATOM 2245 C C . VAL A 1 305 ? -6.268 5.437 0.597 1.00 93.06 305 VAL A C 1
ATOM 2247 O O . VAL A 1 305 ? -5.345 6.088 1.100 1.00 93.06 305 VAL A O 1
ATOM 2250 N N . VAL A 1 306 ? -6.681 5.631 -0.652 1.00 93.12 306 VAL A N 1
ATOM 2251 C CA . VAL A 1 306 ? -6.213 6.685 -1.552 1.00 93.12 306 VAL A CA 1
ATOM 2252 C C . VAL A 1 306 ? -6.947 7.974 -1.195 1.00 93.12 306 VAL A C 1
ATOM 2254 O O . VAL A 1 306 ? -8.132 8.125 -1.468 1.00 93.12 306 VAL A O 1
ATOM 2257 N N . GLY A 1 307 ? -6.245 8.893 -0.529 1.00 83.44 307 GLY A N 1
ATOM 2258 C CA . GLY A 1 307 ? -6.808 10.191 -0.140 1.00 83.44 307 GLY A CA 1
ATOM 2259 C C . GLY A 1 307 ? -6.478 11.332 -1.106 1.00 83.44 307 GLY A C 1
ATOM 2260 O O . GLY A 1 307 ? -7.350 12.124 -1.439 1.00 83.44 307 GLY A O 1
ATOM 2261 N N . ALA A 1 308 ? -5.217 11.434 -1.536 1.00 79.31 308 ALA A N 1
ATOM 2262 C CA . ALA A 1 308 ? -4.735 12.556 -2.349 1.00 79.31 308 ALA A CA 1
ATOM 2263 C C . ALA A 1 308 ? -4.020 12.087 -3.620 1.00 79.31 308 ALA A C 1
ATOM 2265 O O . ALA A 1 308 ? -4.409 12.464 -4.716 1.00 79.31 308 ALA A O 1
ATOM 2266 N N . GLU A 1 309 ? -2.996 11.243 -3.466 1.00 93.56 309 GLU A N 1
ATOM 2267 C CA . GLU A 1 309 ? -2.125 10.807 -4.562 1.00 93.56 309 GLU A CA 1
ATOM 2268 C C . GLU A 1 309 ? -1.891 9.287 -4.504 1.00 93.56 309 GLU A C 1
ATOM 2270 O O . GLU A 1 309 ? -1.568 8.767 -3.423 1.00 93.56 309 GLU A O 1
ATOM 2275 N N . PRO A 1 310 ? -1.984 8.559 -5.637 1.00 94.75 310 PRO A N 1
ATOM 2276 C CA . PRO A 1 310 ? -1.751 7.113 -5.688 1.00 94.75 310 PRO A CA 1
ATOM 2277 C C . PRO A 1 310 ? -0.379 6.699 -5.143 1.00 94.75 310 PRO A C 1
ATOM 2279 O O . PRO A 1 310 ? -0.268 5.711 -4.417 1.00 94.75 310 PRO A O 1
ATOM 2282 N N . ALA A 1 311 ? 0.669 7.486 -5.413 1.00 96.88 311 ALA A N 1
ATOM 2283 C CA . ALA A 1 311 ? 2.017 7.214 -4.911 1.00 96.88 311 ALA A CA 1
ATOM 2284 C C . ALA A 1 311 ? 2.081 7.218 -3.373 1.00 96.88 311 ALA A C 1
ATOM 2286 O O . ALA A 1 311 ? 2.747 6.374 -2.772 1.00 96.88 311 ALA A O 1
ATOM 2287 N N . PHE A 1 312 ? 1.349 8.128 -2.723 1.00 96.75 312 PHE A N 1
ATOM 2288 C CA . PHE A 1 312 ? 1.289 8.184 -1.263 1.00 96.75 312 PHE A CA 1
ATOM 2289 C C . PHE A 1 312 ? 0.505 7.007 -0.675 1.00 96.75 312 PHE A C 1
ATOM 2291 O O . PHE A 1 312 ? 0.903 6.451 0.350 1.00 96.75 312 PHE A O 1
ATOM 2298 N N . ALA A 1 313 ? -0.569 6.576 -1.342 1.00 96.38 313 ALA A N 1
ATOM 2299 C CA . ALA A 1 313 ? -1.310 5.380 -0.949 1.00 96.38 313 ALA A CA 1
ATOM 2300 C C . ALA A 1 313 ? -0.439 4.117 -1.049 1.00 96.38 313 ALA A C 1
ATOM 2302 O O . ALA A 1 313 ? -0.395 3.331 -0.106 1.00 96.38 313 ALA A O 1
ATOM 2303 N N . ILE A 1 314 ? 0.334 3.967 -2.131 1.00 97.81 314 ILE A N 1
ATOM 2304 C CA . ILE A 1 314 ? 1.314 2.879 -2.282 1.00 97.81 314 ILE A CA 1
ATOM 2305 C C . ILE A 1 314 ? 2.354 2.924 -1.159 1.00 97.81 314 ILE A C 1
ATOM 2307 O O . ILE A 1 314 ? 2.650 1.886 -0.565 1.00 97.81 314 ILE A O 1
ATOM 2311 N N . ALA A 1 315 ? 2.883 4.105 -0.822 1.00 97.88 315 ALA A N 1
ATOM 2312 C CA . ALA A 1 315 ? 3.843 4.251 0.270 1.00 97.88 315 ALA A CA 1
ATOM 2313 C C . ALA A 1 315 ? 3.257 3.808 1.619 1.00 97.88 315 ALA A C 1
ATOM 2315 O O . ALA A 1 315 ? 3.898 3.058 2.352 1.00 97.88 315 ALA A O 1
ATOM 2316 N N . ARG A 1 316 ? 2.019 4.213 1.929 1.00 96.94 316 ARG A N 1
ATOM 2317 C CA . ARG A 1 316 ? 1.319 3.792 3.151 1.00 96.94 316 ARG A CA 1
ATOM 2318 C C . ARG A 1 316 ? 1.031 2.293 3.174 1.00 96.94 316 ARG A C 1
ATOM 2320 O O . ARG A 1 316 ? 1.273 1.663 4.197 1.00 96.94 316 ARG A O 1
ATOM 2327 N N . ALA A 1 317 ? 0.555 1.726 2.066 1.00 96.94 317 ALA A N 1
ATOM 2328 C CA . ALA A 1 317 ? 0.280 0.296 1.961 1.00 96.94 317 ALA A CA 1
ATOM 2329 C C . ALA A 1 317 ? 1.570 -0.528 2.113 1.00 96.94 317 ALA A C 1
ATOM 2331 O O . ALA A 1 317 ? 1.579 -1.532 2.815 1.00 96.94 317 ALA A O 1
ATOM 2332 N N . THR A 1 318 ? 2.676 -0.065 1.525 1.00 97.88 318 THR A N 1
ATOM 2333 C CA . THR A 1 318 ? 4.004 -0.683 1.680 1.00 97.88 318 THR A CA 1
ATOM 2334 C C . THR A 1 318 ? 4.479 -0.613 3.126 1.00 97.88 318 THR A C 1
ATOM 2336 O O . THR A 1 318 ? 4.936 -1.612 3.668 1.00 97.88 318 THR A O 1
ATOM 2339 N N . PHE A 1 319 ? 4.350 0.548 3.773 1.00 97.19 319 PHE A N 1
ATOM 2340 C CA . PHE A 1 319 ? 4.738 0.710 5.172 1.00 97.19 319 PHE A CA 1
ATOM 2341 C C . PHE A 1 319 ? 3.932 -0.220 6.088 1.00 97.19 319 PHE A C 1
ATOM 2343 O O . PHE A 1 319 ? 4.515 -0.853 6.962 1.00 97.19 319 PHE A O 1
ATOM 2350 N N . ALA A 1 320 ? 2.619 -0.342 5.857 1.00 95.75 320 ALA A N 1
ATOM 2351 C CA . ALA A 1 320 ? 1.760 -1.274 6.585 1.00 95.75 320 ALA A CA 1
ATOM 2352 C C . ALA A 1 320 ? 2.229 -2.727 6.400 1.00 95.75 320 ALA A C 1
ATOM 2354 O O . ALA A 1 320 ? 2.452 -3.415 7.385 1.00 95.75 320 ALA A O 1
ATOM 2355 N N . ALA A 1 321 ? 2.497 -3.146 5.156 1.00 96.06 321 ALA A N 1
ATOM 2356 C CA . ALA A 1 321 ? 2.995 -4.491 4.860 1.00 96.06 321 ALA A CA 1
ATOM 2357 C C . ALA A 1 321 ? 4.322 -4.815 5.573 1.00 96.06 321 ALA A C 1
ATOM 2359 O O . ALA A 1 321 ? 4.531 -5.942 6.002 1.00 96.06 321 ALA A O 1
ATOM 2360 N N . MET A 1 322 ? 5.227 -3.837 5.681 1.00 96.06 322 MET A N 1
ATOM 2361 C CA . MET A 1 322 ? 6.548 -4.010 6.299 1.00 96.06 322 MET A CA 1
ATOM 2362 C C . MET A 1 322 ? 6.525 -3.920 7.831 1.00 96.06 322 MET A C 1
ATOM 2364 O O . MET A 1 322 ? 7.446 -4.420 8.466 1.00 96.06 322 MET A O 1
ATOM 2368 N N . SER A 1 323 ? 5.514 -3.268 8.418 1.00 94.06 323 SER A N 1
ATOM 2369 C CA . SER A 1 323 ? 5.405 -3.085 9.877 1.00 94.06 323 SER A CA 1
ATOM 2370 C C . SER A 1 323 ? 4.851 -4.311 10.600 1.00 94.06 323 SER A C 1
ATOM 2372 O O . SER A 1 323 ? 5.045 -4.430 11.804 1.00 94.06 323 SER A O 1
ATOM 2374 N N . ASP A 1 324 ? 4.173 -5.198 9.870 1.00 86.50 324 ASP A N 1
ATOM 2375 C CA . ASP A 1 324 ? 3.616 -6.450 10.398 1.00 86.50 324 ASP A CA 1
ATOM 2376 C C . ASP A 1 324 ? 4.648 -7.598 10.449 1.00 86.50 324 ASP A C 1
ATOM 2378 O O . ASP A 1 324 ? 4.307 -8.703 10.871 1.00 86.50 324 ASP A O 1
ATOM 2382 N N . ARG A 1 325 ? 5.890 -7.345 10.012 1.00 81.06 325 ARG A N 1
ATOM 2383 C CA . ARG A 1 325 ? 7.018 -8.287 10.057 1.00 81.06 325 ARG A CA 1
ATOM 2384 C C . ARG A 1 325 ? 7.645 -8.345 11.451 1.00 81.06 325 ARG A C 1
ATOM 2386 O O . ARG A 1 325 ? 7.939 -9.470 11.911 1.00 81.06 325 ARG A O 1
#

Mean predicted aligned error: 20.93 Å

pLDDT: mean 72.42, std 22.91, range [29.33, 98.5]

Solvent-accessible surface area (backbone atoms only — not comparable to full-atom values): 22213 Å² total; per-residue (Å²): 133,55,62,68,58,50,25,56,54,51,41,68,42,80,43,35,69,40,43,48,58,44,49,91,87,47,104,52,77,46,78,48,73,44,64,40,98,84,41,58,68,66,63,41,51,51,53,53,47,51,55,32,49,78,71,71,40,84,74,84,70,78,73,83,76,74,80,76,74,77,84,67,73,79,78,77,81,76,82,77,78,83,75,72,96,79,84,82,95,79,86,82,90,88,83,82,82,88,82,79,94,82,84,90,76,82,90,82,90,78,91,82,89,78,92,71,85,80,83,87,78,93,74,87,76,87,76,90,77,78,89,76,89,77,92,73,93,78,80,88,82,79,92,78,79,89,84,86,72,91,77,84,76,75,86,71,84,76,77,77,76,75,85,75,76,78,76,77,73,83,83,74,83,78,81,80,78,79,79,75,83,78,79,81,78,75,85,79,79,84,80,84,78,81,89,80,87,84,90,83,91,79,89,73,90,69,83,82,83,84,78,81,79,96,72,84,50,75,65,48,74,47,79,47,81,54,102,89,23,27,40,36,39,34,28,33,68,87,66,52,68,23,73,41,78,22,53,86,41,70,71,39,41,55,52,36,42,46,39,21,49,49,32,63,79,39,74,82,58,72,61,58,46,80,75,44,78,44,81,44,77,56,98,89,40,42,33,35,36,36,34,33,31,40,91,86,70,48,78,32,62,16,58,23,66,47,85,87,46,68,70,56,15,49,36,44,5,46,49,47,20,63,71,77,110